Protein AF-A0A1E1W0C7-F1 (afdb_monomer_lite)

Sequence (184 aa):
RRYAQKMALQLHIDRAHLHLPPPCACQICPKRYPRMSLLKTHMLKEHGMNLITRNMLYKSLPTLSETQLKQAKIVLKSESEYPENMTYTIEEVEPPAEETVINEDDKEAVIQQILQYQSNEANKKATVEIEVEALEVEPSNMPEEIQQVLYENRVEFETAQPDAAKTKKGRVKNRKQHIKVLSQ

Organism: Pectinophora gossypiella (NCBI:txid13191)

Structure (mmCIF, N/CA/C/O backbone):
data_AF-A0A1E1W0C7-F1
#
_entry.id   AF-A0A1E1W0C7-F1
#
loop_
_atom_site.group_PDB
_atom_site.id
_atom_site.type_symbol
_atom_site.label_atom_id
_atom_site.label_alt_id
_atom_site.label_comp_id
_atom_site.label_asym_id
_atom_site.label_entity_id
_atom_site.label_seq_id
_atom_site.pdbx_PDB_ins_code
_atom_site.Cartn_x
_atom_site.Cartn_y
_atom_site.Cartn_z
_atom_site.occupancy
_atom_site.B_iso_or_equiv
_atom_site.auth_seq_id
_atom_site.auth_comp_id
_atom_site.auth_asym_id
_atom_site.auth_atom_id
_atom_site.pdbx_PDB_model_num
ATOM 1 N N . ARG A 1 1 ? 13.280 -3.187 -23.367 1.00 81.06 1 ARG A N 1
ATOM 2 C CA . ARG A 1 1 ? 13.462 -2.107 -22.357 1.00 81.06 1 ARG A CA 1
ATOM 3 C C . ARG A 1 1 ? 14.726 -2.398 -21.547 1.00 81.06 1 ARG A C 1
ATOM 5 O O . ARG A 1 1 ? 15.011 -3.569 -21.347 1.00 81.06 1 ARG A O 1
ATOM 12 N N . ARG A 1 2 ? 15.489 -1.385 -21.109 1.00 94.56 2 ARG A N 1
ATOM 13 C CA . ARG A 1 2 ? 16.665 -1.565 -20.229 1.00 94.56 2 ARG A CA 1
ATOM 14 C C . ARG A 1 2 ? 16.375 -0.939 -18.865 1.00 94.56 2 ARG A C 1
ATOM 16 O O . ARG A 1 2 ? 15.822 0.156 -18.814 1.00 94.56 2 ARG A O 1
ATOM 23 N N . TYR A 1 3 ? 16.724 -1.633 -17.786 1.00 96.56 3 TYR A N 1
ATOM 24 C CA . TYR A 1 3 ? 16.437 -1.215 -16.412 1.00 96.56 3 TYR A CA 1
ATOM 25 C C . TYR A 1 3 ? 17.736 -1.037 -15.637 1.00 96.56 3 TYR A C 1
ATOM 27 O O . TYR A 1 3 ? 18.599 -1.906 -15.675 1.00 96.56 3 TYR A O 1
ATOM 35 N N . ALA A 1 4 ? 17.857 0.075 -14.912 1.00 97.06 4 ALA A N 1
ATOM 36 C CA . ALA A 1 4 ? 19.014 0.340 -14.055 1.00 97.06 4 ALA A CA 1
ATOM 37 C C . ALA A 1 4 ? 18.940 -0.388 -12.699 1.00 97.06 4 ALA A C 1
ATOM 39 O O . ALA A 1 4 ? 19.947 -0.525 -12.016 1.00 97.06 4 ALA A O 1
ATOM 40 N N . GLN A 1 5 ? 17.747 -0.828 -12.285 1.00 96.31 5 GLN A N 1
ATOM 41 C CA . GLN A 1 5 ? 17.504 -1.443 -10.979 1.00 96.31 5 GLN A CA 1
ATOM 42 C C . GLN A 1 5 ? 16.815 -2.797 -11.141 1.00 96.31 5 GLN A C 1
ATOM 44 O O . GLN A 1 5 ? 15.846 -2.910 -11.897 1.00 96.31 5 GLN A O 1
ATOM 49 N N . LYS A 1 6 ? 17.252 -3.794 -10.360 1.00 96.25 6 LYS A N 1
ATOM 50 C CA . LYS A 1 6 ? 16.657 -5.142 -10.342 1.00 96.25 6 LYS A CA 1
ATOM 51 C C . LYS A 1 6 ? 15.159 -5.108 -10.023 1.00 96.25 6 LYS A C 1
ATOM 53 O O . LYS A 1 6 ? 14.374 -5.740 -10.716 1.00 96.25 6 LYS A O 1
ATOM 58 N N 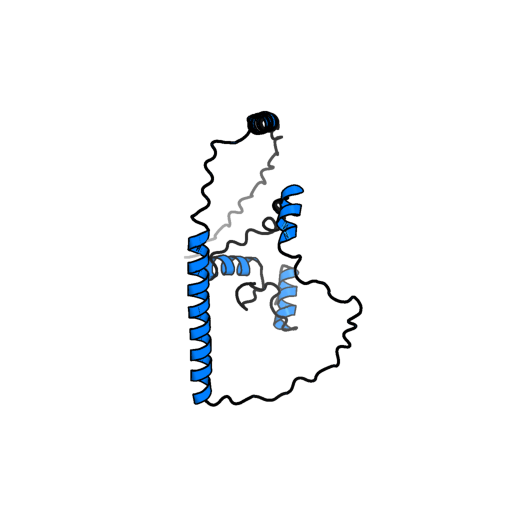. MET A 1 7 ? 14.751 -4.302 -9.039 1.00 92.19 7 MET A N 1
ATOM 59 C CA . MET A 1 7 ? 13.341 -4.179 -8.643 1.00 92.19 7 MET A CA 1
ATOM 60 C C . MET A 1 7 ? 12.455 -3.641 -9.777 1.00 92.19 7 MET A C 1
ATOM 62 O O . MET A 1 7 ? 11.323 -4.082 -9.943 1.00 92.19 7 MET A O 1
ATOM 66 N N . ALA A 1 8 ? 12.970 -2.709 -10.585 1.00 93.00 8 ALA A N 1
ATOM 67 C CA . ALA A 1 8 ? 12.227 -2.159 -11.716 1.00 93.00 8 ALA A CA 1
ATOM 68 C C . ALA A 1 8 ? 12.066 -3.180 -12.854 1.00 93.00 8 ALA A C 1
ATOM 70 O O . ALA A 1 8 ? 11.010 -3.222 -13.483 1.00 93.00 8 ALA A O 1
ATOM 71 N N . LEU A 1 9 ? 13.089 -4.012 -13.089 1.00 96.25 9 LEU A N 1
ATOM 72 C CA . LEU A 1 9 ? 13.002 -5.134 -14.025 1.00 96.25 9 LEU A CA 1
ATOM 73 C C . LEU A 1 9 ? 11.975 -6.169 -13.550 1.00 96.25 9 LEU A C 1
ATOM 75 O O . LEU A 1 9 ? 11.151 -6.608 -14.341 1.00 96.25 9 LEU A O 1
ATOM 79 N N . GLN A 1 10 ? 11.983 -6.514 -12.264 1.00 95.12 10 GLN A N 1
ATOM 80 C CA . GLN A 1 10 ? 11.066 -7.509 -11.711 1.00 95.12 10 GLN A CA 1
ATOM 81 C C . GLN A 1 10 ? 9.606 -7.052 -11.810 1.00 95.12 10 GLN A C 1
ATOM 83 O O . GLN A 1 10 ? 8.800 -7.735 -12.427 1.00 95.12 10 GLN A O 1
ATOM 88 N N . LEU A 1 11 ? 9.304 -5.818 -11.385 1.00 93.19 11 LEU A N 1
ATOM 89 C CA . LEU A 1 11 ? 7.975 -5.223 -11.575 1.00 93.19 11 LEU A CA 1
ATOM 90 C C . LEU A 1 11 ? 7.540 -5.178 -13.049 1.00 93.19 11 LEU A C 1
ATOM 92 O O . LEU A 1 11 ? 6.346 -5.225 -13.340 1.00 93.19 11 LEU A O 1
ATOM 96 N N . HIS A 1 12 ? 8.481 -5.027 -13.987 1.00 94.62 12 HIS A N 1
ATOM 97 C CA . HIS A 1 12 ? 8.161 -5.097 -15.408 1.00 94.62 12 HIS A CA 1
ATOM 98 C C . HIS A 1 12 ? 7.775 -6.507 -15.834 1.00 94.62 12 HIS A C 1
ATOM 100 O O . HIS A 1 12 ? 6.766 -6.638 -16.524 1.00 94.62 12 HIS A O 1
ATOM 106 N N . ILE A 1 13 ? 8.547 -7.518 -15.433 1.00 96.12 13 ILE A N 1
ATOM 107 C CA . ILE A 1 13 ? 8.270 -8.920 -15.755 1.00 96.12 13 ILE A CA 1
ATOM 108 C C . ILE A 1 13 ? 6.909 -9.324 -15.188 1.00 96.12 13 ILE A C 1
ATOM 110 O O . ILE A 1 13 ? 6.051 -9.786 -15.942 1.00 96.12 13 ILE A O 1
ATOM 114 N N . ASP A 1 14 ? 6.669 -9.029 -13.909 1.00 95.44 14 ASP A N 1
ATOM 115 C CA . ASP A 1 14 ? 5.423 -9.357 -13.213 1.00 95.44 14 ASP A CA 1
ATOM 116 C C . ASP A 1 14 ? 4.195 -8.796 -13.941 1.00 95.44 14 ASP A C 1
ATOM 118 O O . ASP A 1 14 ? 3.162 -9.447 -14.027 1.00 95.44 14 ASP A O 1
ATOM 122 N N . ARG A 1 15 ? 4.305 -7.596 -14.518 1.00 92.69 15 ARG A N 1
ATOM 123 C CA . ARG A 1 15 ? 3.180 -6.913 -15.176 1.00 92.69 15 ARG A CA 1
ATOM 124 C C . ARG A 1 15 ? 3.026 -7.231 -16.651 1.00 92.69 15 ARG A C 1
ATOM 126 O O . ARG A 1 15 ? 1.906 -7.331 -17.136 1.00 92.69 15 ARG A O 1
ATOM 133 N N . ALA A 1 16 ? 4.139 -7.254 -17.377 1.00 95.31 16 ALA A N 1
ATOM 134 C CA . ALA A 1 16 ? 4.132 -7.338 -18.832 1.00 95.31 16 ALA A CA 1
ATOM 135 C C . ALA A 1 16 ? 4.130 -8.779 -19.336 1.00 95.31 16 ALA A C 1
ATOM 137 O O . ALA A 1 16 ? 3.695 -9.004 -20.458 1.00 95.31 16 ALA A O 1
ATOM 138 N N . HIS A 1 17 ? 4.633 -9.719 -18.534 1.00 96.62 17 HIS A N 1
ATOM 139 C CA . HIS A 1 17 ? 4.732 -11.122 -18.921 1.00 96.62 17 HIS A CA 1
ATOM 140 C C . HIS A 1 17 ? 3.844 -12.024 -18.069 1.00 96.62 17 HIS A C 1
ATOM 142 O O . HIS A 1 17 ? 3.238 -12.938 -18.609 1.00 96.62 17 HIS A O 1
ATOM 148 N N . LEU A 1 18 ? 3.748 -11.768 -16.760 1.00 95.50 18 LEU A N 1
ATOM 149 C CA . LEU A 1 18 ? 2.979 -12.631 -15.858 1.00 95.50 18 LEU A CA 1
ATOM 150 C C . LEU A 1 18 ? 1.575 -12.095 -15.532 1.00 95.50 18 LEU A C 1
ATOM 152 O O . LEU A 1 18 ? 0.760 -12.821 -14.979 1.00 95.50 18 LEU A O 1
ATOM 156 N N . HIS A 1 19 ? 1.293 -10.829 -15.855 1.00 94.50 19 HIS A N 1
ATOM 157 C CA . HIS A 1 19 ? 0.031 -10.146 -15.548 1.00 94.50 19 HIS A CA 1
ATOM 158 C C . HIS A 1 19 ? -0.391 -10.219 -14.069 1.00 94.50 19 HIS A C 1
ATOM 160 O O . HIS A 1 19 ? -1.578 -10.174 -13.746 1.00 94.50 19 HIS A O 1
ATOM 166 N N . LEU A 1 20 ? 0.579 -10.276 -13.151 1.00 94.31 20 LEU A N 1
ATOM 167 C CA . LEU A 1 20 ? 0.295 -10.308 -11.722 1.00 94.31 20 LEU A CA 1
ATOM 168 C C . LEU A 1 20 ? -0.290 -8.971 -11.240 1.00 94.31 20 LEU A C 1
ATOM 170 O O . LEU A 1 20 ? 0.142 -7.890 -11.676 1.00 94.31 20 LEU A O 1
ATOM 174 N N . PRO A 1 21 ? -1.228 -9.019 -10.277 1.00 92.12 21 PRO A N 1
ATOM 175 C CA . PRO A 1 21 ? -1.742 -7.820 -9.649 1.00 92.12 21 PRO A CA 1
ATOM 176 C C . PRO A 1 21 ? -0.625 -7.095 -8.883 1.00 92.12 21 PRO A C 1
ATOM 178 O O . PRO A 1 21 ? 0.299 -7.722 -8.358 1.00 92.12 21 PRO A O 1
ATOM 181 N N . PRO A 1 22 ? -0.691 -5.757 -8.773 1.00 91.69 22 PRO A N 1
ATOM 182 C CA . PRO A 1 22 ? 0.327 -5.011 -8.057 1.00 91.69 22 PRO A CA 1
ATOM 183 C C . PRO A 1 22 ? 0.397 -5.424 -6.575 1.00 91.69 22 PRO A C 1
ATOM 185 O O . PRO A 1 22 ? -0.649 -5.617 -5.947 1.00 91.69 22 PRO A O 1
ATOM 188 N N . PRO A 1 23 ? 1.607 -5.497 -5.991 1.00 89.38 23 PRO A N 1
ATOM 189 C CA . PRO A 1 23 ? 1.811 -6.062 -4.656 1.00 89.38 23 PRO A CA 1
ATOM 190 C C . PRO A 1 23 ? 1.216 -5.206 -3.531 1.00 89.38 23 PRO A C 1
ATOM 192 O O . PRO A 1 23 ? 1.006 -5.688 -2.425 1.00 89.38 23 PRO A O 1
ATOM 195 N N . CYS A 1 24 ? 0.969 -3.919 -3.776 1.00 91.94 24 CYS A N 1
ATOM 196 C CA . CYS A 1 24 ? 0.535 -2.980 -2.751 1.00 91.94 24 CYS A CA 1
ATOM 197 C C . CYS A 1 24 ? -0.973 -2.732 -2.853 1.00 91.94 24 CYS A C 1
ATOM 199 O O . CYS A 1 24 ? -1.394 -1.949 -3.702 1.00 91.94 24 CYS A O 1
ATOM 201 N N . ALA A 1 25 ? -1.785 -3.350 -2.000 1.00 93.88 25 ALA A N 1
ATOM 202 C CA . ALA A 1 25 ? -3.226 -3.094 -1.954 1.00 93.88 25 ALA A CA 1
ATOM 203 C C . ALA A 1 25 ? -3.583 -1.988 -0.948 1.00 93.88 25 ALA A C 1
ATOM 205 O O . ALA A 1 25 ? -2.929 -1.846 0.088 1.00 93.88 25 ALA A O 1
ATOM 206 N N . CYS A 1 26 ? -4.614 -1.204 -1.261 1.00 94.25 26 CYS A N 1
ATOM 207 C CA . CYS A 1 26 ? -5.325 -0.408 -0.269 1.00 94.25 26 CYS A CA 1
ATOM 208 C C . CYS A 1 26 ? -6.227 -1.321 0.581 1.00 94.25 26 CYS A C 1
ATOM 210 O O . CYS A 1 26 ? -6.765 -2.297 0.070 1.00 94.25 26 CYS A O 1
ATOM 212 N N . GLN A 1 27 ? -6.366 -1.018 1.875 1.00 90.94 27 GLN A N 1
ATOM 213 C CA . GLN A 1 27 ? -7.250 -1.760 2.787 1.00 90.94 27 GLN A CA 1
ATOM 214 C C . GLN A 1 27 ? -8.682 -1.208 2.814 1.00 90.94 27 GLN A C 1
ATOM 216 O O . GLN A 1 27 ? -9.597 -1.925 3.189 1.00 90.94 27 GLN A O 1
ATOM 221 N N . ILE A 1 28 ? -8.879 0.053 2.416 1.00 94.19 28 ILE A N 1
ATOM 222 C CA . ILE A 1 28 ? -10.192 0.715 2.424 1.00 94.19 28 ILE A CA 1
ATOM 223 C C . ILE A 1 28 ? -10.900 0.582 1.071 1.00 94.19 28 ILE A C 1
ATOM 225 O O . ILE A 1 28 ? -12.122 0.530 1.010 1.00 94.19 28 ILE A O 1
ATOM 229 N N . CYS A 1 29 ? -10.154 0.534 -0.034 1.00 96.56 29 CYS A N 1
ATOM 230 C CA . CYS A 1 29 ? -10.719 0.434 -1.376 1.00 96.56 29 CYS A CA 1
ATOM 231 C C . CYS A 1 29 ? -9.990 -0.634 -2.209 1.00 96.56 29 CYS A C 1
ATOM 233 O O . CYS A 1 29 ? -8.840 -0.965 -1.920 1.00 96.56 29 CYS A O 1
ATOM 235 N N . PRO A 1 30 ? -10.598 -1.147 -3.293 1.00 95.44 30 PRO A N 1
ATOM 236 C CA . PRO A 1 30 ? -10.021 -2.242 -4.080 1.00 95.44 30 PRO A CA 1
ATOM 237 C C . PRO A 1 30 ? -8.816 -1.829 -4.954 1.00 95.44 30 PRO A C 1
ATOM 239 O O . PRO A 1 30 ? -8.317 -2.628 -5.750 1.00 95.44 30 PRO A O 1
ATOM 242 N N . LYS A 1 31 ? -8.317 -0.587 -4.841 1.00 96.38 31 LYS A N 1
ATOM 243 C CA . LYS A 1 31 ? -7.206 -0.076 -5.661 1.00 96.38 31 LYS A CA 1
ATOM 244 C C . LYS A 1 31 ? -5.867 -0.716 -5.252 1.00 96.38 31 LYS A C 1
ATOM 246 O O . LYS A 1 31 ? -5.522 -0.806 -4.072 1.00 96.38 31 LYS A O 1
ATOM 251 N N . ARG A 1 32 ? -5.062 -1.104 -6.252 1.00 95.25 32 ARG A N 1
ATOM 252 C CA . ARG A 1 32 ? -3.720 -1.699 -6.081 1.00 95.25 32 ARG A CA 1
ATOM 253 C C . ARG A 1 32 ? -2.639 -0.892 -6.802 1.00 95.25 32 ARG A C 1
ATOM 255 O O . ARG A 1 32 ? -2.851 -0.356 -7.887 1.00 95.25 32 ARG A O 1
ATOM 262 N N . TYR A 1 33 ? -1.444 -0.845 -6.220 1.00 94.19 33 TYR A N 1
ATOM 263 C CA . TYR A 1 33 ? -0.330 0.002 -6.647 1.00 94.19 33 TYR A CA 1
ATOM 264 C C . TYR A 1 33 ? 0.978 -0.796 -6.805 1.00 94.19 33 TYR A C 1
ATOM 266 O O . TYR A 1 33 ? 1.235 -1.730 -6.051 1.00 94.19 33 TYR A O 1
ATOM 274 N N . PRO A 1 34 ? 1.856 -0.442 -7.768 1.00 91.19 34 PRO A N 1
ATOM 275 C CA . PRO A 1 34 ? 3.162 -1.102 -7.925 1.00 91.19 34 PRO A CA 1
ATOM 276 C C . PRO A 1 34 ? 4.161 -0.768 -6.825 1.00 91.19 34 PRO A C 1
ATOM 278 O O . PRO A 1 34 ? 5.164 -1.455 -6.667 1.00 91.19 34 PRO A O 1
ATOM 281 N N . ARG A 1 35 ? 3.976 0.387 -6.183 1.00 90.50 35 ARG A N 1
ATOM 282 C CA . ARG A 1 35 ? 4.956 0.990 -5.287 1.00 90.50 35 ARG A CA 1
ATOM 283 C C . ARG A 1 35 ? 4.252 1.535 -4.057 1.00 90.50 35 ARG A C 1
ATOM 285 O O . ARG A 1 35 ? 3.219 2.192 -4.173 1.00 90.50 35 ARG A O 1
ATOM 292 N N . MET A 1 36 ? 4.898 1.363 -2.907 1.00 90.19 36 MET A N 1
ATOM 293 C CA . MET A 1 36 ? 4.464 1.915 -1.621 1.00 90.19 36 MET A CA 1
ATOM 294 C C . MET A 1 36 ? 4.314 3.438 -1.638 1.00 90.19 36 MET A C 1
ATOM 296 O O . MET A 1 36 ? 3.399 3.967 -1.020 1.00 90.19 36 MET A O 1
ATOM 300 N N . SER A 1 37 ? 5.169 4.159 -2.370 1.00 91.81 37 SER A N 1
ATOM 301 C CA . SER A 1 37 ? 5.070 5.621 -2.473 1.00 91.81 37 SER A CA 1
ATOM 302 C C . SER A 1 37 ? 3.740 6.074 -3.077 1.00 91.81 37 SER A C 1
ATOM 304 O O . SER A 1 37 ? 3.164 7.051 -2.610 1.00 91.81 37 SER A O 1
ATOM 306 N N . LEU A 1 38 ? 3.230 5.337 -4.068 1.00 93.69 38 LEU A N 1
ATOM 307 C CA . LEU A 1 38 ? 1.944 5.628 -4.698 1.00 93.69 38 LEU A CA 1
ATOM 308 C C . LEU A 1 38 ? 0.779 5.285 -3.768 1.00 93.69 38 LEU A C 1
ATOM 310 O O . LEU A 1 38 ? -0.145 6.084 -3.635 1.00 93.69 38 LEU A O 1
ATOM 314 N N . LEU A 1 39 ? 0.860 4.148 -3.068 1.00 94.19 39 LEU A N 1
ATOM 315 C CA . LEU A 1 39 ? -0.118 3.782 -2.042 1.00 94.19 39 LEU A CA 1
ATOM 316 C C . LEU A 1 39 ? -0.191 4.849 -0.937 1.00 94.19 39 LEU A C 1
ATOM 318 O O . LEU A 1 39 ? -1.279 5.236 -0.527 1.00 94.19 39 LEU A O 1
ATOM 322 N N . LYS A 1 40 ? 0.953 5.386 -0.498 1.00 93.19 40 LYS A N 1
ATOM 323 C CA . LYS A 1 40 ? 1.014 6.452 0.510 1.00 93.19 40 LYS A CA 1
ATOM 324 C C . LYS A 1 40 ? 0.324 7.731 0.046 1.00 93.19 40 LYS A C 1
ATOM 326 O O . LYS A 1 40 ? -0.463 8.303 0.793 1.00 93.19 40 LYS A O 1
ATOM 331 N N . THR A 1 41 ? 0.596 8.171 -1.182 1.00 94.81 41 THR A N 1
ATOM 332 C CA . THR A 1 41 ? -0.093 9.342 -1.744 1.00 94.81 41 THR A CA 1
ATOM 333 C C . THR A 1 41 ? -1.586 9.100 -1.921 1.00 94.81 41 THR A C 1
ATOM 335 O O . THR A 1 41 ? -2.373 10.019 -1.737 1.00 94.81 41 THR A O 1
ATOM 338 N N . HIS A 1 42 ? -1.973 7.868 -2.252 1.00 95.75 42 HIS A N 1
ATOM 339 C CA . HIS A 1 42 ? -3.366 7.473 -2.375 1.00 95.75 42 HIS A CA 1
ATOM 340 C C . HIS A 1 42 ? -4.086 7.512 -1.021 1.00 95.75 42 HIS A C 1
ATOM 342 O O . HIS A 1 42 ? -5.127 8.154 -0.934 1.00 95.75 42 HIS A O 1
ATOM 348 N N . MET A 1 43 ? -3.511 6.918 0.032 1.00 94.25 43 MET A N 1
ATOM 349 C CA . MET A 1 43 ? -4.097 6.961 1.379 1.00 94.25 43 MET A CA 1
ATOM 350 C C . MET A 1 43 ? -4.294 8.393 1.864 1.00 94.25 43 MET A C 1
ATOM 352 O O . MET A 1 43 ? -5.339 8.711 2.419 1.00 94.25 43 MET A O 1
ATOM 356 N N . LEU A 1 44 ? -3.313 9.263 1.614 1.00 93.50 44 LEU A N 1
ATOM 357 C CA . LEU A 1 44 ? -3.382 10.648 2.059 1.00 93.50 44 LEU A CA 1
ATOM 358 C C . LEU A 1 44 ? -4.474 11.437 1.328 1.00 93.50 44 LEU A C 1
ATOM 360 O O . LEU A 1 44 ? -5.143 12.252 1.948 1.00 93.50 44 LEU A O 1
ATOM 364 N N . LYS A 1 45 ? -4.646 11.213 0.021 1.00 96.25 45 LYS A N 1
ATOM 365 C CA . LYS A 1 45 ? -5.602 11.971 -0.798 1.00 96.25 45 LYS A CA 1
ATOM 366 C C . LYS A 1 45 ? -7.032 11.454 -0.697 1.00 96.25 45 LYS A C 1
ATOM 368 O O . LYS A 1 45 ? -7.947 12.253 -0.588 1.00 96.25 45 LYS A O 1
ATOM 373 N N . GLU A 1 46 ? -7.214 10.140 -0.764 1.00 96.62 46 GLU A N 1
ATOM 374 C CA . GLU A 1 46 ? -8.548 9.532 -0.864 1.00 96.62 46 GLU A CA 1
ATOM 375 C C . GLU A 1 46 ? -9.114 9.154 0.507 1.00 96.62 46 GLU A C 1
ATOM 377 O O . GLU A 1 46 ? -10.325 9.081 0.666 1.00 96.62 46 GLU A O 1
ATOM 382 N N . HIS A 1 47 ? -8.252 8.909 1.498 1.00 94.50 47 HIS A N 1
ATOM 383 C CA . HIS A 1 47 ? -8.673 8.494 2.840 1.00 94.50 47 HIS A CA 1
ATOM 384 C C . HIS A 1 47 ? -8.192 9.444 3.942 1.00 94.50 47 HIS A C 1
ATOM 386 O O . HIS A 1 47 ? -8.450 9.191 5.112 1.00 94.50 47 HIS A O 1
ATOM 392 N N . GLY A 1 48 ? -7.448 10.505 3.607 1.00 92.56 48 GLY A N 1
ATOM 393 C CA . GLY A 1 48 ? -6.896 11.437 4.597 1.00 92.56 48 GLY A CA 1
ATOM 394 C C . GLY A 1 48 ? -5.839 10.829 5.530 1.00 92.56 48 GLY A C 1
ATOM 395 O O . GLY A 1 48 ? -5.397 11.487 6.467 1.00 92.56 48 GLY A O 1
ATOM 396 N N . MET A 1 49 ? -5.397 9.589 5.292 1.00 86.62 49 MET A N 1
ATOM 397 C CA . MET A 1 49 ? -4.485 8.876 6.187 1.00 86.62 49 MET A CA 1
ATOM 398 C C . MET A 1 49 ? -3.036 8.975 5.713 1.00 86.62 49 MET A C 1
ATOM 400 O O . MET A 1 49 ? -2.688 8.601 4.589 1.00 86.62 49 MET A O 1
ATOM 404 N N . ASN A 1 50 ? -2.137 9.413 6.593 1.00 84.50 50 ASN A N 1
ATOM 405 C CA . ASN A 1 50 ? -0.710 9.419 6.296 1.00 84.50 50 ASN A CA 1
ATOM 406 C C . ASN A 1 50 ? -0.072 8.078 6.684 1.00 84.50 50 ASN A C 1
ATOM 408 O O . ASN A 1 50 ? 0.188 7.820 7.857 1.00 84.50 50 ASN A O 1
ATOM 412 N N . LEU A 1 51 ? 0.246 7.236 5.694 1.00 75.06 51 LEU A N 1
ATOM 413 C CA . LEU A 1 51 ? 1.068 6.041 5.915 1.00 75.06 51 LEU A CA 1
ATOM 414 C C . LEU A 1 51 ? 2.517 6.453 6.232 1.00 75.06 51 LEU A C 1
ATOM 416 O O . LEU A 1 51 ? 3.391 6.500 5.356 1.00 75.06 51 LEU A O 1
ATOM 420 N N . ILE A 1 52 ? 2.803 6.788 7.487 1.00 72.56 52 ILE A N 1
ATOM 421 C CA . ILE A 1 52 ? 4.175 6.943 7.976 1.00 72.56 52 ILE A CA 1
ATOM 422 C C . ILE A 1 52 ? 4.707 5.532 8.250 1.00 72.56 52 ILE A C 1
ATOM 424 O O . ILE A 1 52 ? 4.274 4.822 9.149 1.00 72.56 52 ILE A O 1
ATOM 428 N N . THR A 1 53 ? 5.605 5.099 7.372 1.00 65.31 53 THR A N 1
ATOM 429 C CA . THR A 1 53 ? 6.152 3.745 7.258 1.00 65.31 53 THR A CA 1
ATOM 430 C C . THR A 1 53 ? 6.584 3.112 8.586 1.00 65.31 53 THR A C 1
ATOM 432 O O . THR A 1 53 ? 7.277 3.744 9.380 1.00 65.31 53 THR A O 1
ATOM 435 N N . ARG A 1 54 ? 6.261 1.817 8.731 1.00 51.28 54 ARG A N 1
ATOM 436 C CA . ARG A 1 54 ? 6.867 0.769 9.589 1.00 51.28 54 ARG A CA 1
ATOM 437 C C . ARG A 1 54 ? 6.961 0.965 11.104 1.00 51.28 54 ARG A C 1
ATOM 439 O O . ARG A 1 54 ? 7.239 -0.010 11.784 1.00 51.28 54 ARG A O 1
ATOM 446 N N . ASN A 1 55 ? 6.646 2.138 11.634 1.00 51.16 55 ASN A N 1
ATOM 447 C CA . ASN A 1 55 ? 6.690 2.394 13.074 1.00 51.16 55 ASN A CA 1
ATOM 448 C C . ASN A 1 55 ? 5.313 2.615 13.715 1.00 51.16 55 ASN A C 1
ATOM 450 O O . ASN A 1 55 ? 5.240 2.705 14.930 1.00 51.16 55 ASN A O 1
ATOM 454 N N . MET A 1 56 ? 4.230 2.650 12.933 1.00 53.41 56 MET A N 1
ATOM 455 C CA . MET A 1 56 ? 2.867 2.770 13.472 1.00 53.41 56 MET A CA 1
ATOM 456 C C . MET A 1 56 ? 2.222 1.421 13.843 1.00 53.41 56 MET A C 1
ATOM 458 O O . MET A 1 56 ? 1.122 1.422 14.369 1.00 53.41 56 MET A O 1
ATOM 462 N N . LEU A 1 57 ? 2.887 0.279 13.596 1.00 51.78 57 LEU A N 1
ATOM 463 C CA . LEU A 1 57 ? 2.420 -1.036 14.077 1.00 51.78 57 LEU A CA 1
ATOM 464 C C . LEU A 1 57 ? 3.195 -1.576 15.293 1.00 51.78 57 LEU A C 1
ATOM 466 O O . LEU A 1 57 ? 2.703 -2.481 15.950 1.00 51.78 57 LEU A O 1
ATOM 470 N N . TYR A 1 58 ? 4.385 -1.043 15.606 1.00 49.12 58 TYR A N 1
ATOM 471 C CA . TYR A 1 58 ? 5.255 -1.604 16.658 1.00 49.12 58 TYR A CA 1
ATOM 472 C C . TYR A 1 58 ? 5.856 -0.578 17.625 1.00 49.12 58 TYR A C 1
ATOM 474 O O . TYR A 1 58 ? 6.645 -0.954 18.488 1.00 49.12 58 TYR A O 1
ATOM 482 N N . LYS A 1 59 ? 5.505 0.710 17.540 1.00 54.50 59 LYS A N 1
ATOM 483 C CA . LYS A 1 59 ? 5.842 1.650 18.619 1.00 54.50 59 LYS A CA 1
ATOM 484 C C . LYS A 1 59 ? 4.795 1.510 19.714 1.00 54.50 59 LYS A C 1
ATOM 486 O O . LYS A 1 59 ? 3.861 2.295 19.766 1.00 54.50 59 LYS A O 1
ATOM 491 N N . SER A 1 60 ? 4.962 0.428 20.477 1.00 52.84 60 SER A N 1
ATOM 492 C CA . SER A 1 60 ? 4.152 -0.022 21.609 1.00 52.84 60 SER A CA 1
ATOM 493 C C . SER A 1 60 ? 2.652 -0.066 21.312 1.00 52.84 60 SER A C 1
ATOM 495 O O . SER A 1 60 ? 1.968 0.951 21.405 1.00 52.84 60 SER A O 1
ATOM 497 N N . LEU A 1 61 ? 2.108 -1.273 21.078 1.00 58.00 61 LEU A N 1
ATOM 498 C CA . LEU A 1 61 ? 0.755 -1.519 21.588 1.00 58.00 61 LEU A CA 1
ATOM 499 C C . LEU A 1 61 ? 0.742 -0.988 23.029 1.00 58.00 61 LEU A C 1
ATOM 501 O O . LEU A 1 61 ? 1.725 -1.251 23.732 1.00 58.00 61 LEU A O 1
ATOM 505 N N . PRO A 1 62 ? -0.288 -0.243 23.466 1.00 64.31 62 PRO A N 1
ATOM 506 C CA . PRO A 1 62 ? -0.423 0.091 24.872 1.00 64.31 62 PRO A CA 1
ATOM 507 C C . PRO A 1 62 ? -0.291 -1.220 25.639 1.00 64.31 62 PRO A C 1
ATOM 509 O O . PRO A 1 62 ? -1.130 -2.113 25.497 1.00 64.31 62 PRO A O 1
ATOM 512 N N . THR A 1 63 ? 0.815 -1.400 26.358 1.00 69.44 63 THR A N 1
ATOM 513 C CA . THR A 1 63 ? 0.955 -2.529 27.263 1.00 69.44 63 THR A CA 1
ATOM 514 C C . THR A 1 63 ? 0.020 -2.195 28.402 1.00 69.44 63 THR A C 1
ATOM 516 O O . THR A 1 63 ? 0.397 -1.490 29.335 1.00 69.44 63 THR A O 1
ATOM 519 N N . LEU A 1 64 ? -1.240 -2.596 28.244 1.00 74.94 64 LEU A N 1
ATOM 520 C CA . LEU A 1 64 ? -2.215 -2.558 29.313 1.00 74.94 64 LEU A CA 1
ATOM 521 C C . LEU A 1 64 ? -1.574 -3.246 30.517 1.00 74.94 64 LEU A C 1
ATOM 523 O O . LEU A 1 64 ? -0.948 -4.304 30.370 1.00 74.94 64 LEU A O 1
ATOM 527 N N . SER A 1 65 ? -1.693 -2.632 31.691 1.00 83.00 65 SER A N 1
ATOM 528 C CA . SER A 1 65 ? -1.245 -3.274 32.922 1.00 83.00 65 SER A CA 1
ATOM 529 C C . SER A 1 65 ? -1.931 -4.635 33.060 1.00 83.00 65 SER A C 1
ATOM 531 O O . SER A 1 65 ? -3.014 -4.872 32.515 1.00 83.00 65 SER A O 1
ATOM 533 N N . GLU A 1 66 ? -1.336 -5.550 33.819 1.00 83.75 66 GLU A N 1
ATOM 534 C CA . GLU A 1 66 ? -1.925 -6.879 34.010 1.00 83.75 66 GLU A CA 1
ATOM 535 C C . GLU A 1 66 ? -3.366 -6.803 34.560 1.00 83.75 66 GLU A C 1
ATOM 537 O O . GLU A 1 66 ? -4.212 -7.644 34.253 1.00 83.75 66 GLU A O 1
ATOM 542 N N . THR A 1 67 ? -3.676 -5.746 35.314 1.00 80.94 67 THR A N 1
ATOM 543 C CA . THR A 1 67 ? -5.020 -5.435 35.812 1.00 80.94 67 THR A CA 1
ATOM 544 C C . THR A 1 67 ? -5.976 -4.996 34.702 1.00 80.94 67 THR A C 1
ATOM 546 O O . THR A 1 67 ? -7.085 -5.522 34.625 1.00 80.94 67 THR A O 1
ATOM 549 N N . GLN A 1 68 ? -5.543 -4.123 33.790 1.00 80.88 68 GLN A N 1
ATOM 550 C CA . GLN A 1 68 ? -6.330 -3.706 32.626 1.00 80.88 68 GLN A CA 1
ATOM 551 C C . GLN A 1 68 ? -6.555 -4.860 31.641 1.00 80.88 68 GLN A C 1
ATOM 553 O O . GLN A 1 68 ? -7.634 -4.970 31.068 1.00 80.88 68 GLN A O 1
ATOM 558 N N . LEU A 1 69 ? -5.588 -5.772 31.487 1.00 78.94 69 LEU A N 1
ATOM 559 C CA . LEU A 1 69 ? -5.768 -7.001 30.706 1.00 78.94 69 LEU A CA 1
ATOM 560 C C . LEU A 1 69 ? -6.797 -7.935 31.347 1.00 78.94 69 LEU A C 1
ATOM 562 O O . LEU A 1 69 ? -7.636 -8.485 30.639 1.00 78.94 69 LEU A O 1
ATOM 566 N N . LYS A 1 70 ? -6.770 -8.105 32.675 1.00 76.6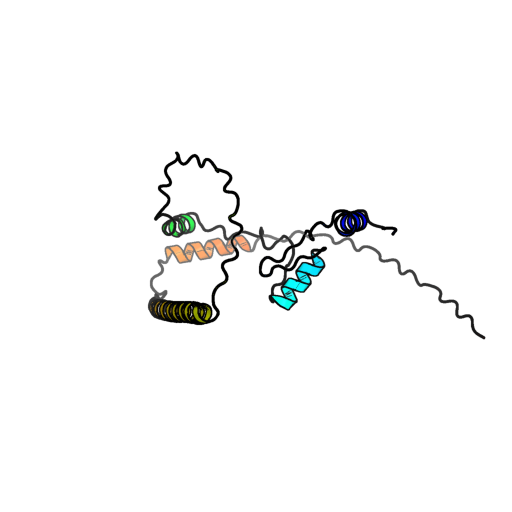9 70 LYS A N 1
ATOM 567 C CA . LYS A 1 70 ? -7.768 -8.911 33.401 1.00 76.69 70 LYS A CA 1
ATOM 568 C C . LYS A 1 70 ? -9.170 -8.309 33.299 1.00 76.69 70 LYS A C 1
ATOM 570 O O . LYS A 1 70 ? -10.120 -9.069 33.153 1.00 76.69 70 LYS A O 1
ATOM 575 N N . GLN A 1 71 ? -9.287 -6.981 33.307 1.00 76.19 71 GLN A N 1
ATOM 576 C CA . GLN A 1 71 ? -10.554 -6.268 33.113 1.00 76.19 71 GLN A CA 1
ATOM 577 C C . GLN A 1 71 ? -11.047 -6.345 31.658 1.00 76.19 71 GLN A C 1
ATOM 579 O O . GLN A 1 71 ? -12.207 -6.663 31.418 1.00 76.19 71 GLN A O 1
ATOM 584 N N . ALA A 1 72 ? -10.165 -6.153 30.673 1.00 69.25 72 ALA A N 1
ATOM 585 C CA . ALA A 1 72 ? -10.503 -6.262 29.251 1.00 69.25 72 ALA A CA 1
ATOM 586 C C . ALA A 1 72 ? -10.831 -7.705 28.819 1.00 69.25 72 ALA A C 1
ATOM 588 O O . ALA A 1 72 ? -11.584 -7.923 27.872 1.00 69.25 72 ALA A O 1
ATOM 589 N N . LYS A 1 73 ? -10.325 -8.711 29.547 1.00 59.66 73 LYS A N 1
ATOM 590 C CA . LYS A 1 73 ? -10.634 -10.135 29.336 1.00 59.66 73 LYS A CA 1
ATOM 591 C C . LYS A 1 73 ? -12.096 -10.499 29.645 1.00 59.66 73 LYS A C 1
ATOM 593 O O . LYS A 1 73 ? -12.491 -11.637 29.404 1.00 59.66 73 LYS A O 1
ATOM 598 N N . ILE A 1 74 ? -12.899 -9.564 30.157 1.00 58.84 74 ILE A N 1
ATOM 599 C CA . ILE A 1 74 ? -14.276 -9.827 30.598 1.00 58.84 74 ILE A CA 1
ATOM 600 C C . ILE A 1 74 ? -15.299 -9.746 29.444 1.00 58.84 74 ILE A C 1
ATOM 602 O O . ILE A 1 74 ? -16.378 -10.307 29.576 1.00 58.84 74 ILE A O 1
ATOM 606 N N . VAL A 1 75 ? -14.969 -9.179 28.274 1.00 57.19 75 VAL A N 1
ATOM 607 C CA . VAL A 1 75 ? -15.976 -8.950 27.203 1.00 57.19 75 VAL A CA 1
ATOM 608 C C . VAL A 1 75 ? -15.959 -9.986 26.062 1.00 57.19 75 VAL A C 1
ATOM 610 O O . VAL A 1 75 ? -16.859 -10.004 25.236 1.00 57.19 75 VAL A O 1
ATOM 613 N N . LEU A 1 76 ? -15.004 -10.921 26.022 1.00 51.34 76 LEU A N 1
ATOM 614 C CA . LEU A 1 76 ? -14.946 -11.959 24.967 1.00 51.34 76 LEU A CA 1
ATOM 615 C C . LEU A 1 76 ? -15.209 -13.380 25.482 1.00 51.34 76 LEU A C 1
ATOM 617 O O . LEU A 1 76 ? -14.811 -14.353 24.850 1.00 51.34 76 LEU A O 1
ATOM 621 N N . LYS A 1 77 ? -15.839 -13.515 26.655 1.00 56.31 77 LYS A N 1
ATOM 622 C CA . LYS A 1 77 ? -16.070 -14.814 27.307 1.00 56.31 77 LYS A CA 1
ATOM 623 C C . LYS A 1 77 ? -17.531 -15.262 27.333 1.00 56.31 77 LYS A C 1
ATOM 625 O O . LYS A 1 77 ? -17.897 -16.088 28.162 1.00 56.31 77 LYS A O 1
ATOM 630 N N . SER A 1 78 ? -18.342 -14.763 26.410 1.00 57.78 78 SER A N 1
ATOM 631 C CA . SER A 1 78 ? -19.579 -15.425 26.003 1.00 57.78 78 SER A CA 1
ATOM 632 C C . SER A 1 78 ? -19.372 -1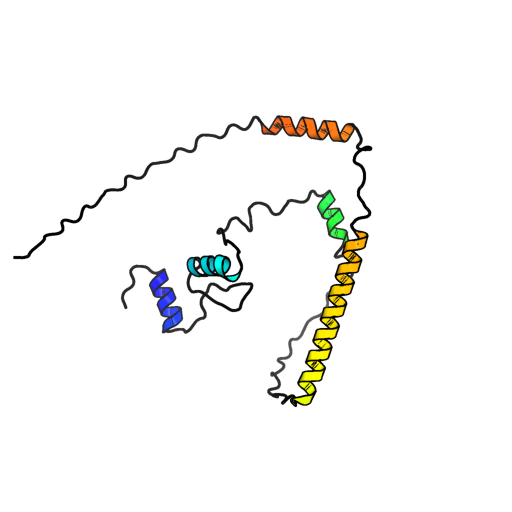5.938 24.578 1.00 57.78 78 SER A C 1
ATOM 634 O O . SER A 1 78 ? -19.197 -15.128 23.679 1.00 57.78 78 SER A O 1
ATOM 636 N N . GLU A 1 79 ? -19.366 -17.264 24.412 1.00 57.38 79 GLU A N 1
ATOM 637 C CA . GLU A 1 79 ? -19.289 -18.017 23.141 1.00 57.38 79 GLU A CA 1
ATOM 638 C C . GLU A 1 79 ? -17.894 -18.327 22.571 1.00 57.38 79 GLU A C 1
ATOM 640 O O . GLU A 1 79 ? -17.523 -17.930 21.469 1.00 57.38 79 GLU A O 1
ATOM 645 N N . SER A 1 80 ? -17.140 -19.181 23.267 1.00 50.75 80 SER A N 1
ATOM 646 C CA . SER A 1 80 ? -16.253 -20.118 22.563 1.00 50.75 80 SER A CA 1
ATOM 647 C C . SER A 1 80 ? -16.140 -21.469 23.274 1.00 50.75 80 SER A C 1
ATOM 649 O O . SER A 1 80 ? -15.053 -22.010 23.454 1.00 50.75 80 SER A O 1
ATOM 651 N N . GLU A 1 81 ? -17.281 -22.064 23.627 1.00 55.31 81 GLU A N 1
ATOM 652 C CA . GLU A 1 81 ? -17.389 -23.528 23.612 1.00 55.31 81 GLU A CA 1
ATOM 653 C C . GLU A 1 81 ? -17.491 -23.962 22.144 1.00 55.31 81 GLU A C 1
ATOM 655 O O . GLU A 1 81 ? -18.565 -24.254 21.630 1.00 55.31 81 GLU A O 1
ATOM 660 N N . TYR A 1 82 ? -16.363 -23.935 21.433 1.00 61.97 82 TYR A N 1
ATOM 661 C CA . TYR A 1 82 ? -16.264 -24.650 20.166 1.00 61.97 82 TYR A CA 1
ATOM 662 C C . TYR A 1 82 ? -15.792 -26.068 20.491 1.00 61.97 82 TYR A C 1
ATOM 664 O O . TYR A 1 82 ? -14.692 -26.222 21.026 1.00 61.97 82 TYR A O 1
ATOM 672 N N . PRO A 1 83 ? -16.602 -27.105 20.225 1.00 55.19 83 PRO A N 1
ATOM 673 C CA . PRO A 1 83 ? -16.200 -28.479 20.478 1.00 55.19 83 PRO A CA 1
ATOM 674 C C . PRO A 1 83 ? -14.965 -28.819 19.635 1.00 55.19 83 PRO A C 1
ATOM 676 O O . PRO A 1 83 ? -14.964 -28.643 18.417 1.00 55.19 83 PRO A O 1
ATOM 679 N N . GLU A 1 84 ? -13.922 -29.342 20.283 1.00 60.72 84 GLU A N 1
ATOM 680 C CA . GLU A 1 84 ? -12.596 -29.644 19.709 1.00 60.72 84 GLU A CA 1
ATOM 681 C C . GLU A 1 84 ? -12.584 -30.750 18.627 1.00 60.72 84 GLU A C 1
ATOM 683 O O . GLU A 1 84 ? -11.525 -31.233 18.245 1.00 60.72 84 GLU A O 1
ATOM 688 N N . ASN A 1 85 ? -13.738 -31.149 18.088 1.00 57.78 85 ASN A N 1
ATOM 689 C CA . ASN A 1 85 ? -13.868 -32.275 17.158 1.00 57.78 85 ASN A CA 1
ATOM 690 C C . ASN A 1 85 ? -14.592 -31.942 15.845 1.00 57.78 85 ASN A C 1
ATOM 692 O O . ASN A 1 85 ? -15.116 -32.835 15.179 1.00 57.78 85 ASN A O 1
ATOM 696 N N . MET A 1 86 ? -14.603 -30.677 15.423 1.00 52.47 86 MET A N 1
ATOM 697 C CA . MET A 1 86 ? -15.145 -30.312 14.112 1.00 52.47 86 MET A CA 1
ATOM 698 C C . MET A 1 86 ? -14.076 -30.483 13.023 1.00 52.47 86 MET A C 1
ATOM 700 O O . MET A 1 86 ? -13.427 -29.534 12.586 1.00 52.47 86 MET A O 1
ATOM 704 N N . THR A 1 87 ? -13.863 -31.732 12.603 1.00 56.31 87 THR A N 1
ATOM 705 C CA . THR A 1 87 ? -13.133 -32.034 11.366 1.00 56.31 87 THR A CA 1
ATOM 706 C C . THR A 1 87 ? -14.017 -31.633 10.189 1.00 56.31 87 THR A C 1
ATOM 708 O O . THR A 1 87 ? -14.920 -32.356 9.785 1.00 56.31 87 THR A O 1
ATOM 711 N N . TYR A 1 88 ? -13.795 -30.432 9.661 1.00 52.75 88 TYR A N 1
ATOM 712 C CA . TYR A 1 88 ? -14.437 -30.003 8.425 1.00 52.75 88 TYR A CA 1
ATOM 713 C C . TYR A 1 88 ? -13.796 -30.750 7.254 1.00 52.75 88 TYR A C 1
ATOM 715 O O . TYR A 1 88 ? -12.723 -30.382 6.773 1.00 52.75 88 TYR A O 1
ATOM 723 N N . THR A 1 89 ? -14.453 -31.810 6.790 1.00 58.12 89 THR A N 1
ATOM 724 C CA . THR A 1 89 ? -14.279 -32.287 5.419 1.00 58.12 89 THR A CA 1
ATOM 725 C C . THR A 1 89 ? -14.850 -31.217 4.500 1.00 58.12 89 THR A C 1
ATOM 727 O O . THR A 1 89 ? -16.062 -31.042 4.404 1.00 58.12 89 THR A O 1
ATOM 730 N N . ILE A 1 90 ? -13.960 -30.445 3.882 1.00 62.41 90 ILE A N 1
ATOM 731 C CA . ILE A 1 90 ? -14.315 -29.520 2.810 1.00 62.41 90 ILE A CA 1
ATOM 732 C C . ILE A 1 90 ? -14.624 -30.399 1.599 1.00 62.41 90 ILE A C 1
ATOM 734 O O . ILE A 1 90 ? -13.717 -30.808 0.878 1.00 62.41 90 ILE A O 1
ATOM 738 N N . GLU A 1 91 ? -15.892 -30.762 1.429 1.00 67.19 91 GLU A N 1
ATOM 739 C CA . GLU A 1 91 ? -16.371 -31.264 0.146 1.00 67.19 91 GLU A CA 1
ATOM 740 C C . GLU A 1 91 ? -16.286 -30.106 -0.855 1.00 67.19 91 GLU A C 1
ATOM 742 O O . GLU A 1 91 ? -16.745 -28.994 -0.577 1.00 67.19 91 GLU A O 1
ATOM 747 N N . GLU A 1 92 ? -15.624 -30.343 -1.988 1.00 65.81 92 GLU A N 1
ATOM 748 C CA . GLU A 1 92 ? -15.583 -29.413 -3.115 1.00 65.81 92 GLU A CA 1
ATOM 749 C C . GLU A 1 92 ? -17.012 -29.193 -3.620 1.00 65.81 92 GLU A C 1
ATOM 751 O O . GLU A 1 92 ? -17.543 -29.965 -4.414 1.00 65.81 92 GLU A O 1
ATOM 756 N N . VAL A 1 93 ? -17.655 -28.133 -3.131 1.00 64.44 93 VAL A N 1
ATOM 757 C CA . VAL A 1 93 ? -18.909 -27.644 -3.693 1.00 64.44 93 VAL A CA 1
ATOM 758 C C . VAL A 1 93 ? -18.554 -26.864 -4.952 1.00 64.44 93 VAL A C 1
ATOM 760 O O . VAL A 1 93 ? -18.051 -25.739 -4.883 1.00 64.44 93 VAL A O 1
ATOM 763 N N . GLU A 1 94 ? -18.788 -27.486 -6.106 1.00 68.62 94 GLU A N 1
ATOM 764 C CA . GLU A 1 94 ? -18.776 -26.797 -7.392 1.00 68.62 94 GLU A CA 1
ATOM 765 C C . GLU A 1 94 ? -19.760 -25.614 -7.331 1.00 68.62 94 GLU A C 1
ATOM 767 O O . GLU A 1 94 ? -20.919 -25.793 -6.944 1.00 68.62 94 GLU A O 1
ATOM 772 N N . PRO A 1 95 ? -19.318 -24.385 -7.655 1.00 57.12 95 PRO A N 1
ATOM 773 C CA . PRO A 1 95 ? -20.169 -23.211 -7.550 1.00 57.12 95 PRO A CA 1
ATOM 774 C C . PRO A 1 95 ? -21.347 -23.335 -8.529 1.00 57.12 95 PRO A C 1
ATOM 776 O O . PRO A 1 95 ? -21.110 -23.510 -9.728 1.00 57.12 95 PRO A O 1
ATOM 779 N N . PRO A 1 96 ? -22.607 -23.215 -8.066 1.00 51.47 96 PRO A N 1
ATOM 780 C CA . PRO A 1 96 ? -23.750 -23.209 -8.963 1.00 51.47 96 PRO A CA 1
ATOM 781 C C . PRO A 1 96 ? -23.699 -21.943 -9.820 1.00 51.47 96 PRO A C 1
ATOM 783 O O . PRO A 1 96 ? -23.827 -20.818 -9.333 1.00 51.47 96 PRO A O 1
ATOM 786 N N . ALA A 1 97 ? -23.473 -22.140 -11.115 1.00 49.97 97 ALA A N 1
ATOM 787 C CA . ALA A 1 97 ? -23.580 -21.113 -12.134 1.00 49.97 97 ALA A CA 1
ATOM 788 C C . ALA A 1 97 ? -25.062 -20.853 -12.437 1.00 49.97 97 ALA A C 1
ATOM 790 O O . ALA A 1 97 ? -25.571 -21.276 -13.470 1.00 49.97 97 ALA A O 1
ATOM 791 N N . GLU A 1 98 ? -25.765 -20.174 -11.533 1.00 58.44 98 GLU A N 1
ATOM 792 C CA . GLU A 1 98 ? -27.113 -19.675 -11.806 1.00 58.44 98 GLU A CA 1
ATOM 793 C C . GLU A 1 98 ? -27.166 -18.169 -11.539 1.00 58.44 98 GLU A C 1
ATOM 795 O O . GLU A 1 98 ? -27.248 -17.694 -10.405 1.00 58.44 98 GLU A O 1
ATOM 800 N N . GLU A 1 99 ? -27.084 -17.402 -12.629 1.00 55.44 99 GLU A N 1
ATOM 801 C CA . GLU A 1 99 ? -27.422 -15.983 -12.655 1.00 55.44 99 GLU A CA 1
ATOM 802 C C . GLU A 1 99 ? -28.922 -15.848 -12.374 1.00 55.44 99 GLU A C 1
ATOM 804 O O . GLU A 1 99 ? -29.768 -16.046 -13.247 1.00 55.44 99 GLU A O 1
ATOM 809 N N . THR A 1 100 ? -29.268 -15.533 -11.128 1.00 58.75 100 THR A N 1
ATOM 810 C CA . THR A 1 100 ? -30.644 -15.194 -10.770 1.00 58.75 100 THR A CA 1
ATOM 811 C C . THR A 1 100 ? -30.972 -13.816 -11.340 1.00 58.75 100 THR A C 1
ATOM 813 O O . THR A 1 100 ? -30.490 -12.779 -10.884 1.00 58.75 100 THR A O 1
ATOM 816 N N . VAL A 1 101 ? -31.783 -13.814 -12.397 1.00 60.94 101 VAL A N 1
ATOM 817 C CA . VAL A 1 101 ? -32.389 -12.611 -12.971 1.00 60.94 101 VAL A CA 1
ATOM 818 C C . VAL A 1 101 ? -33.416 -12.095 -11.967 1.00 60.94 101 VAL A C 1
ATOM 820 O O . VAL A 1 101 ? -34.537 -12.588 -11.891 1.00 60.94 101 VAL A O 1
ATOM 823 N N . ILE A 1 102 ? -33.006 -11.130 -11.148 1.00 56.09 102 ILE A N 1
ATOM 824 C CA . ILE A 1 102 ? -33.890 -10.455 -10.198 1.00 56.09 102 ILE A CA 1
ATOM 825 C C . ILE A 1 102 ? -34.737 -9.457 -10.994 1.00 56.09 102 ILE A C 1
ATOM 827 O O . ILE A 1 102 ? -34.188 -8.522 -11.592 1.00 56.09 102 ILE A O 1
ATOM 831 N N . ASN A 1 103 ? -36.054 -9.676 -11.032 1.00 76.69 103 ASN A N 1
ATOM 832 C CA . ASN A 1 103 ? -37.005 -8.780 -11.690 1.00 76.69 103 ASN A CA 1
ATOM 833 C C . ASN A 1 103 ? -36.896 -7.372 -11.089 1.00 76.69 103 ASN A C 1
ATOM 835 O O . ASN A 1 103 ? -36.618 -7.211 -9.901 1.00 76.69 103 ASN A O 1
ATOM 839 N N . GLU A 1 104 ? -37.070 -6.336 -11.911 1.00 78.31 104 GLU A N 1
ATOM 840 C CA . GLU A 1 104 ? -36.827 -4.953 -11.475 1.00 78.31 104 GLU A CA 1
ATOM 841 C C . GLU A 1 104 ? -37.760 -4.510 -10.342 1.00 78.31 104 GLU A C 1
ATOM 843 O O . GLU A 1 104 ? -37.335 -3.740 -9.483 1.00 78.31 104 GLU A O 1
ATOM 848 N N . ASP A 1 105 ? -38.958 -5.090 -10.268 1.00 74.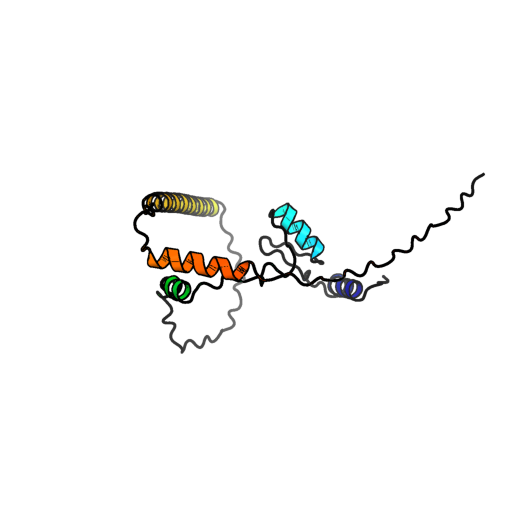94 105 ASP A N 1
ATOM 849 C CA . ASP A 1 105 ? -39.940 -4.812 -9.217 1.00 74.94 105 ASP A CA 1
ATOM 850 C C . ASP A 1 105 ? -39.508 -5.354 -7.835 1.00 74.94 105 ASP A C 1
ATOM 852 O O . ASP A 1 105 ? -39.828 -4.765 -6.803 1.00 74.94 105 ASP A O 1
ATOM 856 N N . ASP A 1 106 ? -38.691 -6.414 -7.789 1.00 73.94 106 ASP A N 1
ATOM 857 C CA . ASP A 1 106 ? -38.177 -6.984 -6.533 1.00 73.94 106 ASP A CA 1
ATOM 858 C C . ASP A 1 106 ? -36.967 -6.199 -5.989 1.00 73.94 106 ASP A C 1
ATOM 860 O O . ASP A 1 106 ? -36.638 -6.275 -4.800 1.00 73.94 106 ASP A O 1
ATOM 864 N N . LYS A 1 107 ? -36.304 -5.394 -6.834 1.00 79.00 107 LYS A N 1
ATOM 865 C CA . LYS A 1 107 ? -35.160 -4.564 -6.418 1.00 79.00 107 LYS A CA 1
ATOM 866 C C . LYS A 1 107 ? -35.600 -3.428 -5.495 1.00 79.00 107 LYS A C 1
ATOM 868 O O . LYS A 1 107 ? -34.875 -3.102 -4.554 1.00 79.00 107 LYS A O 1
ATOM 873 N N . GLU A 1 108 ? -36.780 -2.848 -5.715 1.00 83.31 108 GLU A N 1
ATOM 874 C CA . GLU A 1 108 ? -37.293 -1.767 -4.864 1.00 83.31 108 GLU A CA 1
ATOM 875 C C . GLU A 1 108 ? -37.616 -2.252 -3.445 1.00 83.31 108 GLU A C 1
ATOM 877 O O . GLU A 1 108 ? -37.295 -1.561 -2.475 1.00 83.31 108 GLU A O 1
ATOM 882 N N . ALA A 1 109 ? -38.155 -3.467 -3.298 1.00 82.88 109 ALA A N 1
ATOM 883 C CA . ALA A 1 109 ? -38.439 -4.060 -1.991 1.00 82.88 109 ALA A CA 1
ATOM 884 C C . ALA A 1 109 ? -37.155 -4.309 -1.179 1.00 82.88 109 ALA A C 1
ATOM 886 O O . ALA A 1 109 ? -37.092 -3.986 0.011 1.00 82.88 109 ALA A O 1
ATOM 887 N N . VAL A 1 110 ? -36.095 -4.804 -1.829 1.00 84.25 110 VAL A N 1
ATOM 888 C CA . VAL A 1 110 ? -34.784 -5.010 -1.188 1.00 84.25 110 VAL A CA 1
ATOM 889 C C . VAL A 1 110 ? -34.158 -3.676 -0.770 1.00 84.25 110 VAL A C 1
ATOM 891 O O . VAL A 1 110 ? -33.615 -3.560 0.331 1.00 84.25 110 VAL A O 1
ATOM 894 N N . ILE A 1 111 ? -34.275 -2.639 -1.604 1.00 85.06 111 ILE A N 1
ATOM 895 C CA . ILE A 1 111 ? -33.775 -1.297 -1.274 1.00 85.06 111 ILE A CA 1
ATOM 896 C C . ILE A 1 111 ? -34.526 -0.717 -0.066 1.00 85.06 111 ILE A C 1
ATOM 898 O O . ILE A 1 111 ? -33.889 -0.186 0.847 1.00 85.06 111 ILE A O 1
ATOM 902 N N . GLN A 1 112 ? -35.853 -0.857 -0.004 1.00 88.44 112 GLN A N 1
ATOM 903 C CA . GLN A 1 112 ? -36.639 -0.399 1.148 1.00 88.44 112 GLN A CA 1
ATOM 904 C C . GLN A 1 112 ? -36.259 -1.135 2.439 1.00 88.44 112 GLN A C 1
ATOM 906 O O . GLN A 1 112 ? -36.130 -0.506 3.493 1.00 88.44 112 GLN A O 1
ATOM 911 N N . GLN A 1 113 ? -35.996 -2.440 2.356 1.00 89.06 113 GLN A N 1
ATOM 912 C CA . GLN A 1 113 ? -35.560 -3.231 3.505 1.00 89.06 113 GLN A CA 1
ATOM 913 C C . GLN A 1 113 ? -34.188 -2.777 4.037 1.00 89.06 113 GLN A C 1
ATOM 915 O O . GLN A 1 113 ? -33.998 -2.667 5.252 1.00 89.06 113 GLN A O 1
ATOM 920 N N . ILE A 1 114 ? -33.248 -2.440 3.145 1.00 87.56 114 ILE A N 1
ATOM 921 C CA . ILE A 1 114 ? -31.928 -1.906 3.523 1.00 87.56 114 ILE A CA 1
ATOM 922 C C . ILE A 1 114 ? -32.063 -0.539 4.214 1.00 87.56 114 ILE A C 1
ATOM 924 O O . ILE A 1 114 ? -31.424 -0.303 5.243 1.00 87.56 114 ILE A O 1
ATOM 928 N N . LEU A 1 115 ? -32.915 0.351 3.696 1.00 89.88 115 LEU A N 1
ATOM 929 C CA . LEU A 1 115 ? -33.136 1.676 4.290 1.00 89.88 115 LEU A CA 1
ATOM 930 C C . LEU A 1 115 ? -33.755 1.583 5.693 1.00 89.88 115 LEU A C 1
ATOM 932 O O . LEU A 1 115 ? -33.340 2.304 6.606 1.00 89.88 115 LEU A O 1
ATOM 936 N N . GLN A 1 116 ? -34.696 0.659 5.898 1.00 89.19 116 GLN A N 1
ATOM 937 C CA . GLN A 1 116 ? -35.297 0.435 7.212 1.00 89.19 116 GLN A CA 1
ATOM 938 C C . GLN A 1 116 ? -34.254 -0.047 8.232 1.00 89.19 116 GLN A C 1
ATOM 940 O O . GLN A 1 116 ? -34.223 0.448 9.361 1.00 89.19 116 GLN A O 1
ATOM 945 N N . TYR A 1 117 ? -33.346 -0.944 7.837 1.00 86.50 117 TYR A N 1
ATOM 946 C CA . TYR A 1 117 ? -32.274 -1.419 8.716 1.00 86.50 117 TYR A CA 1
ATOM 947 C C . TYR A 1 117 ? -31.345 -0.279 9.172 1.00 86.5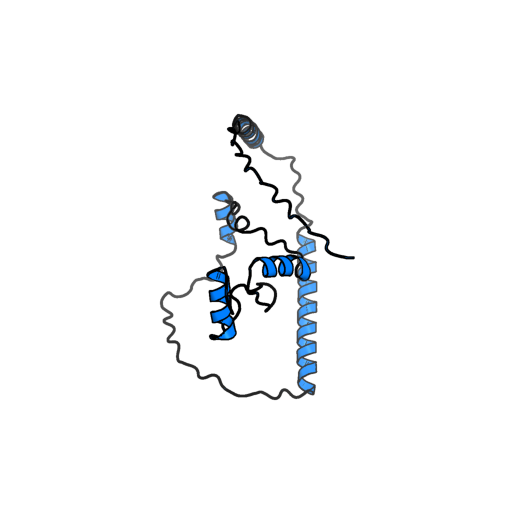0 117 TYR A C 1
ATOM 949 O O . TYR A 1 117 ? -31.055 -0.158 10.364 1.00 86.50 117 TYR A O 1
ATOM 957 N N . GLN A 1 118 ? -30.958 0.617 8.259 1.00 86.31 118 GLN A N 1
ATOM 958 C CA . GLN A 1 118 ? -30.089 1.759 8.577 1.00 86.31 118 GLN A CA 1
ATOM 959 C C . GLN A 1 118 ? -30.743 2.756 9.548 1.00 86.31 118 GLN A C 1
ATOM 961 O O . GLN A 1 118 ? -30.079 3.257 10.458 1.00 86.31 118 GLN A O 1
ATOM 966 N N . SER A 1 119 ? -32.052 3.009 9.418 1.00 83.12 119 SER A N 1
ATOM 967 C CA . SER A 1 119 ? -32.773 3.860 10.381 1.00 83.12 119 SER A CA 1
ATOM 968 C C . SER A 1 119 ? -32.796 3.272 11.800 1.00 83.12 119 SER A C 1
ATOM 970 O O . SER A 1 119 ? -32.691 4.007 12.783 1.00 83.12 119 SER A O 1
ATOM 972 N N . ASN A 1 120 ? -32.853 1.942 11.922 1.00 80.38 120 ASN A N 1
ATOM 973 C CA . ASN A 1 120 ? -32.863 1.261 13.215 1.00 80.38 120 ASN A CA 1
ATOM 974 C C . ASN A 1 120 ? -31.488 1.306 13.901 1.00 80.38 120 ASN A C 1
ATOM 976 O O . ASN A 1 120 ? -31.424 1.428 15.126 1.00 80.38 120 ASN A O 1
ATOM 980 N N . GLU A 1 121 ? -30.388 1.249 13.144 1.00 78.19 121 GLU A N 1
ATOM 981 C CA . GLU A 1 121 ? -29.037 1.428 13.696 1.00 78.19 121 GLU A CA 1
ATOM 982 C C . GLU A 1 121 ? -28.800 2.849 14.217 1.00 78.19 121 GLU A C 1
ATOM 984 O O . GLU A 1 121 ? -28.223 3.015 15.295 1.00 78.19 121 GLU A O 1
ATOM 989 N N . ALA A 1 122 ? -29.292 3.871 13.509 1.00 69.69 122 ALA A N 1
ATOM 990 C CA . ALA A 1 122 ? -29.176 5.260 13.956 1.00 69.69 122 ALA A CA 1
ATOM 991 C C . ALA A 1 122 ? -29.882 5.490 15.306 1.00 69.69 122 ALA A C 1
ATOM 993 O O . ALA A 1 122 ? -29.313 6.111 16.205 1.00 69.69 122 ALA A O 1
ATOM 994 N N . ASN A 1 123 ? -31.075 4.913 15.485 1.00 71.94 123 ASN A N 1
ATOM 995 C CA . ASN A 1 123 ? -31.826 5.012 16.739 1.00 71.94 123 ASN A CA 1
ATOM 996 C C . ASN A 1 123 ? -31.141 4.268 17.899 1.00 71.94 123 ASN A C 1
ATOM 998 O O . ASN A 1 123 ? -31.097 4.790 19.010 1.00 71.94 123 ASN A O 1
ATOM 1002 N N . LYS A 1 124 ? -30.547 3.090 17.649 1.00 70.25 124 LYS A N 1
ATOM 1003 C CA . LYS A 1 124 ? -29.773 2.358 18.671 1.00 70.25 124 LYS A CA 1
ATOM 1004 C C . LYS A 1 124 ? -28.523 3.119 19.114 1.00 70.25 124 LYS A C 1
ATOM 1006 O O . LYS A 1 124 ? -28.158 3.073 20.285 1.00 70.25 124 LYS A O 1
ATOM 1011 N N . LYS A 1 125 ? -27.861 3.827 18.196 1.00 70.44 125 LYS A N 1
ATOM 1012 C CA . LYS A 1 125 ? -26.679 4.626 18.533 1.00 70.44 125 LYS A CA 1
ATOM 1013 C C . LYS A 1 125 ? -27.039 5.834 19.406 1.00 70.44 125 LYS A C 1
ATOM 1015 O O . LYS A 1 125 ? -26.344 6.095 20.382 1.00 70.44 125 LYS A O 1
ATOM 1020 N N . ALA A 1 126 ? -28.157 6.498 19.113 1.00 62.31 126 ALA A N 1
ATOM 1021 C CA . ALA A 1 126 ? -28.637 7.631 19.903 1.00 62.31 126 ALA A CA 1
ATOM 1022 C C . ALA A 1 126 ? -29.007 7.241 21.347 1.00 62.31 126 ALA A C 1
ATOM 1024 O O . ALA A 1 126 ? -28.748 8.007 22.269 1.00 62.31 126 ALA A O 1
ATOM 1025 N N . THR A 1 127 ? -29.556 6.042 21.577 1.00 56.28 127 THR A N 1
ATOM 1026 C CA . THR A 1 127 ? -29.867 5.580 22.943 1.00 56.28 127 THR A CA 1
ATOM 1027 C C . THR A 1 127 ? -28.622 5.275 23.775 1.00 56.28 127 THR A C 1
ATOM 1029 O O . THR A 1 127 ? -28.639 5.486 24.981 1.00 56.28 127 THR A O 1
ATOM 1032 N N . VAL A 1 128 ? -27.532 4.822 23.147 1.00 59.34 128 VAL A N 1
ATOM 1033 C CA . VAL A 1 128 ? -26.275 4.511 23.853 1.00 59.34 128 VAL A CA 1
ATOM 1034 C C . VAL A 1 128 ? -25.517 5.785 24.236 1.00 59.34 128 VAL A C 1
ATOM 1036 O O . VAL A 1 128 ? -24.885 5.821 25.284 1.00 59.34 128 VAL A O 1
ATOM 1039 N N . GLU A 1 129 ? -25.604 6.851 23.437 1.00 57.41 129 GLU A N 1
ATOM 1040 C CA . GLU A 1 129 ? -24.943 8.127 23.755 1.00 57.41 129 GLU A CA 1
ATOM 1041 C C . GLU A 1 129 ? -25.582 8.847 24.963 1.00 57.41 129 GLU A C 1
ATOM 1043 O O . GLU A 1 129 ? -24.879 9.557 25.674 1.00 57.41 129 GLU A O 1
ATOM 1048 N N . ILE A 1 130 ? -26.861 8.593 25.270 1.00 52.88 130 ILE A N 1
ATOM 1049 C CA . ILE A 1 130 ? -27.569 9.204 26.414 1.00 52.88 130 ILE A CA 1
ATOM 1050 C C . ILE A 1 130 ? -27.198 8.542 27.760 1.00 52.88 130 ILE A C 1
ATOM 1052 O O . ILE A 1 130 ? -27.251 9.196 28.799 1.00 52.88 130 ILE A O 1
ATOM 1056 N N . GLU A 1 131 ? -26.774 7.273 27.782 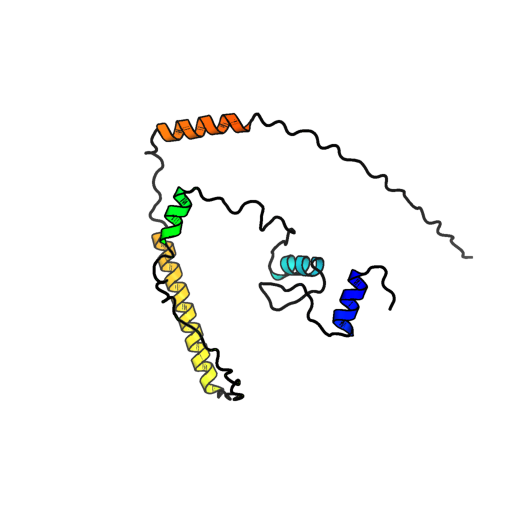1.00 52.66 131 GLU A N 1
ATOM 1057 C CA . GLU A 1 131 ? -26.394 6.585 29.033 1.00 52.66 131 GLU A CA 1
ATOM 1058 C C . GLU A 1 131 ? -24.950 6.867 29.488 1.00 52.66 131 GLU A C 1
ATOM 1060 O O . GLU A 1 131 ? -24.620 6.665 30.657 1.00 52.66 131 GLU A O 1
ATOM 1065 N N . VAL A 1 132 ? -24.078 7.364 28.604 1.00 53.97 132 VAL A N 1
ATOM 1066 C CA . VAL A 1 132 ? -22.654 7.602 28.924 1.00 53.97 132 VAL A CA 1
ATOM 1067 C C . VAL A 1 132 ? -22.424 8.965 29.602 1.00 53.97 132 VAL A C 1
ATOM 1069 O O . VAL A 1 132 ? -21.390 9.169 30.233 1.00 53.97 132 VAL A O 1
ATOM 1072 N N . GLU A 1 133 ? -23.402 9.874 29.566 1.00 47.94 133 GLU A N 1
ATOM 1073 C CA . GLU A 1 133 ? -23.312 11.216 30.171 1.00 47.94 133 GLU A CA 1
ATOM 1074 C C . GLU A 1 133 ? -23.633 11.235 31.688 1.00 47.94 133 GLU A C 1
ATOM 1076 O O . GLU A 1 133 ? -23.520 12.268 32.338 1.00 47.94 133 GLU A O 1
ATOM 1081 N N . ALA A 1 134 ? -23.990 10.092 32.296 1.00 48.72 134 ALA A N 1
ATOM 1082 C CA . ALA A 1 134 ? -24.422 10.009 33.701 1.00 48.72 134 ALA A CA 1
ATOM 1083 C C . ALA A 1 134 ? -23.350 9.519 34.704 1.00 48.72 134 ALA A C 1
ATOM 1085 O O . ALA A 1 134 ? -23.670 9.259 35.865 1.00 48.72 134 ALA A O 1
ATOM 1086 N N . LEU A 1 135 ? -22.084 9.378 34.296 1.00 50.91 135 LEU A N 1
ATOM 1087 C CA . LEU A 1 135 ? -20.995 8.895 35.163 1.00 50.91 135 LEU A CA 1
ATOM 1088 C C . LEU A 1 135 ? -19.799 9.859 35.193 1.00 50.91 135 LEU A C 1
ATOM 1090 O O . LEU A 1 135 ? -18.650 9.462 35.009 1.00 50.91 135 LEU A O 1
ATOM 1094 N N . GLU A 1 136 ? -20.057 11.133 35.481 1.00 53.38 136 GLU A N 1
ATOM 1095 C CA . GLU A 1 136 ? -19.020 12.040 35.980 1.00 53.38 136 GLU A CA 1
ATOM 1096 C C . GLU A 1 136 ? -18.808 11.764 37.478 1.00 53.38 136 GLU A C 1
ATOM 1098 O O . GLU A 1 136 ? -19.507 12.277 38.350 1.00 53.38 136 GLU A O 1
ATOM 1103 N N . VAL A 1 137 ? -17.867 10.869 37.786 1.00 55.66 137 VAL A N 1
ATOM 1104 C CA . VAL A 1 137 ? -17.428 10.613 39.162 1.00 55.66 137 VAL A CA 1
ATOM 1105 C C . VAL A 1 137 ? -16.448 11.714 39.566 1.00 55.66 137 VAL A C 1
ATOM 1107 O O . VAL A 1 137 ? -15.312 11.761 39.095 1.00 55.66 137 VAL A O 1
ATOM 1110 N N . GLU A 1 138 ? -16.914 12.598 40.446 1.00 58.28 138 GLU A N 1
ATOM 1111 C CA . GLU A 1 138 ? -16.142 13.659 41.097 1.00 58.28 138 GLU A CA 1
ATOM 1112 C C . GLU A 1 138 ? -14.838 13.108 41.730 1.00 58.28 138 GLU A C 1
ATOM 1114 O O . GLU A 1 138 ? -14.887 12.185 42.550 1.00 58.28 138 GLU A O 1
ATOM 1119 N N . PRO A 1 139 ? -13.655 13.673 41.413 1.00 54.34 139 PRO A N 1
ATOM 1120 C CA . PRO A 1 139 ? -12.343 13.164 41.838 1.00 54.34 139 PRO A CA 1
ATOM 1121 C C . PRO A 1 139 ? -11.994 13.424 43.319 1.00 54.34 139 PRO A C 1
ATOM 1123 O O . PRO A 1 139 ? -10.829 13.344 43.710 1.00 54.34 139 PRO A O 1
ATOM 1126 N N . SER A 1 140 ? -12.975 13.726 44.171 1.00 52.69 140 SER A N 1
ATOM 1127 C CA . SER A 1 140 ? -12.761 14.189 45.549 1.00 52.69 140 SER A CA 1
ATOM 1128 C C . SER A 1 140 ? -12.468 13.084 46.573 1.00 52.69 140 SER A C 1
ATOM 1130 O O . SER A 1 140 ? -12.246 13.394 47.739 1.00 52.69 140 SER A O 1
ATOM 1132 N N . ASN A 1 141 ? -12.418 11.810 46.162 1.00 57.53 141 ASN A N 1
ATOM 1133 C CA . ASN A 1 141 ? -12.261 10.675 47.082 1.00 57.53 141 ASN A CA 1
ATOM 1134 C C . ASN A 1 141 ? -11.129 9.702 46.693 1.00 57.53 141 ASN A C 1
ATOM 1136 O O . ASN A 1 141 ? -11.246 8.488 46.855 1.00 57.53 141 ASN A O 1
ATOM 1140 N N . MET A 1 142 ? -10.036 10.226 46.133 1.00 61.12 142 MET A N 1
ATOM 1141 C CA . MET A 1 142 ? -8.811 9.457 45.884 1.00 61.12 142 MET A CA 1
ATOM 1142 C C . MET A 1 142 ? -7.999 9.306 47.186 1.00 61.12 142 MET A C 1
ATOM 1144 O O . MET A 1 142 ? -7.617 10.326 47.760 1.00 61.12 142 MET A O 1
ATOM 1148 N N . PRO A 1 143 ? -7.688 8.075 47.641 1.00 70.56 143 PRO A N 1
ATOM 1149 C CA . PRO A 1 143 ? -6.860 7.836 48.825 1.00 70.56 143 PRO A CA 1
ATOM 1150 C C . PRO A 1 143 ? -5.458 8.455 48.689 1.00 70.56 143 PRO A C 1
ATOM 1152 O O . PRO A 1 143 ? -4.811 8.291 47.651 1.00 70.56 143 PRO A O 1
ATOM 1155 N N . GLU A 1 144 ? -4.966 9.124 49.741 1.00 69.19 144 GLU A N 1
ATOM 1156 C CA . GLU A 1 144 ? -3.649 9.798 49.774 1.00 69.19 144 GLU A CA 1
ATOM 1157 C C . GLU A 1 144 ? -2.478 8.871 49.404 1.00 69.19 144 GLU A C 1
ATOM 1159 O O . GLU A 1 144 ? -1.512 9.309 48.777 1.00 69.19 144 GLU A O 1
ATOM 1164 N N . GLU A 1 145 ? -2.596 7.571 49.680 1.00 67.06 145 GLU A N 1
ATOM 1165 C CA . GLU A 1 145 ? -1.579 6.566 49.346 1.00 67.06 145 GLU A CA 1
ATOM 1166 C C . GLU A 1 145 ? -1.310 6.471 47.832 1.00 67.06 145 GLU A C 1
ATOM 1168 O O . GLU A 1 145 ? -0.181 6.213 47.416 1.00 67.06 145 GLU A O 1
ATOM 1173 N N . ILE A 1 146 ? -2.305 6.753 46.981 1.00 62.66 146 ILE A N 1
ATOM 1174 C CA . ILE A 1 146 ? -2.142 6.722 45.516 1.00 62.66 146 ILE A CA 1
ATOM 1175 C C . ILE A 1 146 ? -1.474 8.009 45.006 1.00 62.66 146 ILE A C 1
ATOM 1177 O O . ILE A 1 146 ? -0.731 7.977 44.022 1.00 62.66 146 ILE A O 1
ATOM 1181 N N . GLN A 1 147 ? -1.678 9.141 45.687 1.00 66.69 147 GLN A N 1
ATOM 1182 C CA . GLN A 1 147 ? -1.032 10.405 45.316 1.00 66.69 147 GLN A CA 1
ATOM 1183 C C . GLN A 1 147 ? 0.482 10.359 45.569 1.00 66.69 147 GLN A C 1
ATOM 1185 O O . GLN A 1 147 ? 1.257 10.897 44.775 1.00 66.69 147 GLN A O 1
ATOM 1190 N N . GLN A 1 148 ? 0.913 9.651 46.615 1.00 69.62 148 GLN A N 1
ATOM 1191 C CA . GLN A 1 148 ? 2.326 9.529 46.972 1.00 69.62 148 GLN A CA 1
ATOM 1192 C C . GLN A 1 148 ? 3.111 8.649 45.981 1.00 69.62 148 GLN A C 1
ATOM 1194 O O . GLN A 1 148 ? 4.198 9.031 45.543 1.00 69.62 148 GLN A O 1
ATOM 1199 N N . VAL A 1 149 ? 2.509 7.553 45.500 1.00 66.06 149 VAL A N 1
ATOM 1200 C CA . VAL A 1 149 ? 3.107 6.675 44.473 1.00 66.06 149 VAL A CA 1
ATOM 1201 C C . VAL A 1 149 ? 3.279 7.395 43.126 1.00 66.06 149 VAL A C 1
ATOM 1203 O O . VAL A 1 149 ? 4.254 7.163 42.408 1.00 66.06 149 VAL A O 1
ATOM 1206 N N . LEU A 1 150 ? 2.365 8.300 42.763 1.00 63.66 150 LEU A N 1
ATOM 1207 C CA . LEU A 1 150 ? 2.486 9.087 41.528 1.00 63.66 150 LEU A CA 1
ATOM 1208 C C . LEU A 1 150 ? 3.587 10.157 41.608 1.00 63.66 150 LEU A C 1
ATOM 1210 O O . LEU A 1 150 ? 4.175 10.496 40.579 1.00 63.66 150 LEU A O 1
ATOM 1214 N N . TYR A 1 151 ? 3.889 10.670 42.804 1.00 67.50 151 TYR A N 1
ATOM 1215 C CA . TYR A 1 151 ? 4.945 11.666 42.992 1.00 67.50 151 TYR A CA 1
ATOM 1216 C C . TYR A 1 151 ? 6.345 11.037 42.933 1.00 67.50 151 TYR A C 1
ATOM 1218 O O . TYR A 1 151 ? 7.228 11.575 42.265 1.00 67.50 151 TYR A O 1
ATOM 1226 N N . GLU A 1 152 ? 6.539 9.864 43.541 1.00 63.25 152 GLU A N 1
ATOM 1227 C CA . GLU A 1 152 ? 7.836 9.167 43.547 1.00 63.25 152 GLU A CA 1
ATOM 1228 C C . GLU A 1 152 ? 8.240 8.672 42.148 1.00 63.25 152 GLU A C 1
ATOM 1230 O O . GLU A 1 152 ? 9.383 8.859 41.729 1.00 63.25 152 GLU A O 1
ATOM 1235 N N . ASN A 1 153 ? 7.283 8.188 41.348 1.00 57.28 153 ASN A N 1
ATOM 1236 C CA . ASN A 1 153 ? 7.539 7.756 39.966 1.00 57.28 153 ASN A CA 1
ATOM 1237 C C . ASN A 1 153 ? 7.880 8.909 38.999 1.00 57.28 153 ASN A C 1
ATOM 1239 O O . ASN A 1 153 ? 8.386 8.671 37.901 1.00 57.28 153 ASN A O 1
ATOM 1243 N N . ARG A 1 154 ? 7.619 10.171 39.375 1.00 53.59 154 ARG A N 1
ATOM 1244 C CA . ARG A 1 154 ? 7.958 11.341 38.547 1.00 53.59 154 ARG A CA 1
ATOM 1245 C C . ARG A 1 154 ? 9.432 11.734 38.664 1.00 53.59 154 ARG A C 1
ATOM 1247 O O . ARG A 1 154 ? 9.980 12.291 37.716 1.00 53.59 154 ARG A O 1
ATOM 1254 N N . VAL A 1 155 ? 10.073 11.430 39.794 1.00 53.44 155 VAL A N 1
ATOM 1255 C CA . VAL A 1 155 ? 11.459 11.838 40.084 1.00 53.44 155 VAL A CA 1
ATOM 1256 C C . VAL A 1 155 ? 12.479 10.981 39.323 1.00 53.44 155 VAL A C 1
ATOM 1258 O O . VAL A 1 155 ? 13.537 11.474 38.937 1.00 53.44 155 VAL A O 1
ATOM 1261 N N . GLU A 1 156 ? 12.157 9.724 39.015 1.00 55.56 156 GLU A N 1
ATOM 1262 C CA . GLU A 1 156 ? 13.095 8.822 38.331 1.00 55.56 156 GLU A CA 1
ATOM 1263 C C . GLU A 1 156 ? 13.292 9.144 36.838 1.00 55.56 156 GLU A C 1
ATOM 1265 O O . GLU A 1 156 ? 14.318 8.788 36.256 1.00 55.56 156 GLU A O 1
ATOM 1270 N N . PHE A 1 157 ? 12.368 9.877 36.207 1.00 49.19 157 PHE A N 1
ATOM 1271 C CA . PHE A 1 157 ? 12.414 10.131 34.761 1.00 49.19 157 PHE A CA 1
ATOM 1272 C C . PHE A 1 157 ? 13.304 11.319 34.346 1.00 49.19 157 PHE A C 1
ATOM 1274 O O . PHE A 1 157 ? 13.648 11.438 33.169 1.00 49.19 157 PHE A O 1
ATOM 1281 N N . GLU A 1 158 ? 13.718 12.188 35.276 1.00 52.69 158 GLU A N 1
ATOM 1282 C CA . GLU A 1 158 ? 14.506 13.392 34.950 1.00 52.69 158 GLU A CA 1
ATOM 1283 C C . GLU A 1 158 ? 16.030 13.167 34.905 1.00 52.69 158 GLU A C 1
ATOM 1285 O O . GLU A 1 158 ? 16.766 14.056 34.478 1.00 52.69 158 GLU A O 1
ATOM 1290 N N . THR A 1 159 ? 16.539 11.982 35.267 1.00 52.06 159 THR A N 1
ATOM 1291 C CA . THR A 1 159 ? 18.000 11.737 35.326 1.00 52.06 159 THR A CA 1
ATOM 1292 C C . THR A 1 159 ? 18.600 11.027 34.104 1.00 52.06 159 THR A C 1
ATOM 1294 O O . THR A 1 159 ? 19.819 10.864 34.021 1.00 52.06 159 THR A O 1
ATOM 1297 N N . ALA A 1 160 ? 17.799 10.670 33.096 1.00 48.25 160 ALA A N 1
ATOM 1298 C CA . ALA A 1 160 ? 18.298 10.042 31.871 1.00 48.25 160 ALA A CA 1
ATOM 1299 C C . ALA A 1 160 ? 18.834 11.086 30.867 1.00 48.25 160 ALA A C 1
ATOM 1301 O O . ALA A 1 160 ? 18.117 11.574 29.991 1.00 48.25 160 ALA A O 1
ATOM 1302 N N . GLN A 1 161 ? 20.121 11.430 30.984 1.00 56.22 161 GLN A N 1
ATOM 1303 C CA . GLN A 1 161 ? 20.832 12.251 29.997 1.00 56.22 161 GLN A CA 1
ATOM 1304 C C . GLN A 1 161 ? 20.877 11.559 28.615 1.00 56.22 161 GLN A C 1
ATOM 1306 O O . GLN A 1 161 ? 21.287 10.401 28.524 1.00 56.22 161 GLN A O 1
ATOM 1311 N N . PRO A 1 162 ? 20.508 12.243 27.513 1.00 56.75 162 PRO A N 1
ATOM 1312 C CA . PRO A 1 162 ? 20.621 11.684 26.172 1.00 56.75 162 PRO A CA 1
ATOM 1313 C C . PRO A 1 162 ? 22.064 11.779 25.652 1.00 56.75 162 PRO A C 1
ATOM 1315 O O . PRO A 1 162 ? 22.558 12.860 25.323 1.00 56.75 162 PRO A O 1
ATOM 1318 N N . ASP A 1 163 ? 22.722 10.627 25.527 1.00 49.31 163 ASP A N 1
ATOM 1319 C CA . ASP A 1 163 ? 24.046 10.510 24.918 1.00 49.31 163 ASP A CA 1
ATOM 1320 C C . ASP A 1 163 ? 24.064 10.955 23.444 1.00 49.31 163 ASP A C 1
ATOM 1322 O O . ASP A 1 163 ? 23.242 10.583 22.602 1.00 49.31 163 ASP A O 1
ATOM 1326 N N . ALA A 1 164 ? 25.066 11.777 23.139 1.00 52.31 164 ALA A N 1
ATOM 1327 C CA . ALA A 1 164 ? 25.251 12.517 21.901 1.00 52.31 164 ALA A CA 1
ATOM 1328 C C . ALA A 1 164 ? 25.472 11.626 20.658 1.00 52.31 164 ALA A C 1
ATOM 1330 O O . ALA A 1 164 ? 26.568 11.114 20.399 1.00 52.31 164 ALA A O 1
ATOM 1331 N N . ALA A 1 165 ? 24.459 11.537 19.792 1.00 57.47 165 ALA A N 1
ATOM 1332 C CA . ALA A 1 165 ? 24.574 10.927 18.469 1.00 57.47 165 ALA A CA 1
ATOM 1333 C C . ALA A 1 165 ? 25.284 11.866 17.468 1.00 57.47 165 ALA A C 1
ATOM 1335 O O . ALA A 1 165 ? 24.714 12.810 16.916 1.00 57.47 165 ALA A O 1
ATOM 1336 N N . LYS A 1 166 ? 26.561 11.567 17.201 1.00 56.00 166 LYS A N 1
ATOM 1337 C CA . LYS A 1 166 ? 27.412 12.202 16.180 1.00 56.00 166 LYS A CA 1
ATOM 1338 C C . LYS A 1 166 ? 26.818 12.032 14.771 1.00 56.00 166 LYS A C 1
ATOM 1340 O O . LYS A 1 166 ? 26.875 10.951 14.186 1.00 56.00 166 LYS A O 1
ATOM 1345 N N . THR A 1 167 ? 26.321 13.115 14.175 1.00 53.41 167 THR A N 1
ATOM 1346 C CA . THR A 1 167 ? 25.887 13.154 12.769 1.00 53.41 167 THR A CA 1
ATOM 1347 C C . THR A 1 167 ? 27.079 13.406 11.835 1.00 53.41 167 THR A C 1
ATOM 1349 O O . THR A 1 167 ? 27.679 14.481 11.807 1.00 53.41 167 THR A O 1
ATOM 1352 N N . LYS A 1 168 ? 27.446 12.400 11.030 1.00 56.41 168 LYS A N 1
ATOM 1353 C CA . LYS A 1 168 ? 28.433 12.536 9.945 1.00 56.41 168 LYS A CA 1
ATOM 1354 C C . LYS A 1 168 ? 27.802 13.298 8.770 1.00 56.41 168 LYS A C 1
ATOM 1356 O O . LYS A 1 168 ? 26.974 12.752 8.046 1.00 56.41 168 LYS A O 1
ATOM 1361 N N . LYS A 1 169 ? 28.209 14.555 8.562 1.00 53.66 169 LYS A N 1
ATOM 1362 C CA . LYS A 1 169 ? 27.846 15.365 7.385 1.00 53.66 169 LYS A CA 1
ATOM 1363 C C . LYS A 1 169 ? 28.523 14.804 6.126 1.00 53.66 169 LYS A C 1
ATOM 1365 O O . LYS A 1 169 ? 29.734 14.922 5.950 1.00 53.66 169 LYS A O 1
ATOM 1370 N N . GLY A 1 170 ? 27.730 14.191 5.249 1.00 53.22 170 GLY A N 1
ATOM 1371 C CA . GLY A 1 170 ? 28.140 13.758 3.913 1.00 53.22 170 GLY A CA 1
ATOM 1372 C C . GLY A 1 170 ? 28.274 14.942 2.951 1.00 53.22 170 GLY A C 1
ATOM 1373 O O . GLY A 1 170 ? 27.346 15.721 2.759 1.00 53.22 170 GLY A O 1
ATOM 1374 N N . ARG A 1 171 ? 29.458 15.066 2.352 1.00 51.72 171 ARG A N 1
ATOM 1375 C CA . ARG A 1 171 ? 29.890 16.104 1.406 1.00 51.72 171 ARG A CA 1
ATOM 1376 C C . ARG A 1 171 ? 29.206 15.926 0.041 1.00 51.72 171 ARG A C 1
ATOM 1378 O O . ARG A 1 171 ? 29.590 15.046 -0.725 1.00 51.72 171 ARG A O 1
ATOM 1385 N N . VAL A 1 172 ? 28.232 16.775 -0.292 1.00 60.00 172 VAL A N 1
ATOM 1386 C CA . VAL A 1 172 ? 27.632 16.843 -1.638 1.00 60.00 172 VAL A CA 1
ATOM 1387 C C . VAL A 1 172 ? 28.585 17.602 -2.568 1.00 60.00 172 VAL A C 1
ATOM 1389 O O . VAL A 1 172 ? 28.830 18.793 -2.389 1.00 60.00 172 VAL A O 1
ATOM 1392 N N . LYS A 1 173 ? 29.167 16.912 -3.556 1.00 62.75 173 LYS A N 1
ATOM 1393 C CA . LYS A 1 173 ? 29.962 17.541 -4.621 1.00 62.75 173 LYS A CA 1
ATOM 1394 C C . LYS A 1 173 ? 29.014 18.100 -5.686 1.00 62.75 173 LYS A C 1
ATOM 1396 O O . LYS A 1 173 ? 28.364 17.340 -6.398 1.00 62.75 173 LYS A O 1
ATOM 1401 N N . ASN A 1 174 ? 28.966 19.425 -5.797 1.00 48.06 174 ASN A N 1
ATOM 1402 C CA . ASN A 1 174 ? 28.308 20.145 -6.885 1.00 48.06 174 ASN A CA 1
ATOM 1403 C C . ASN A 1 174 ? 29.015 19.855 -8.218 1.00 48.06 174 ASN A C 1
ATOM 1405 O O . ASN A 1 174 ? 30.172 20.228 -8.409 1.00 48.06 174 ASN A O 1
ATOM 1409 N N . ARG A 1 175 ? 28.312 19.211 -9.151 1.00 57.97 175 ARG A N 1
ATOM 1410 C CA . ARG A 1 175 ? 28.751 19.006 -10.536 1.00 57.97 175 ARG A CA 1
ATOM 1411 C C . ARG A 1 175 ? 28.095 20.088 -11.398 1.00 57.97 175 ARG A C 1
ATOM 1413 O O . ARG A 1 175 ? 27.001 19.883 -11.911 1.00 57.97 175 ARG A O 1
ATOM 1420 N N . LYS A 1 176 ? 28.741 21.255 -11.518 1.00 64.06 176 LYS A N 1
ATOM 1421 C CA . LYS A 1 176 ? 28.346 22.289 -12.491 1.00 64.06 176 LYS A CA 1
ATOM 1422 C C . LYS A 1 176 ? 28.543 21.723 -13.900 1.00 64.06 176 LYS A C 1
ATOM 1424 O O . LYS A 1 176 ? 29.654 21.355 -14.272 1.00 64.06 176 LYS A O 1
ATOM 1429 N N . GLN A 1 177 ? 27.452 21.605 -14.647 1.00 65.19 177 GLN A N 1
ATOM 1430 C CA . GLN A 1 177 ? 27.469 21.271 -16.065 1.00 65.19 177 GLN A CA 1
ATOM 1431 C C . GLN A 1 177 ? 27.798 22.542 -16.856 1.00 65.19 177 GLN A C 1
ATOM 1433 O O . GLN A 1 177 ? 27.160 23.575 -16.677 1.00 65.19 177 GLN A O 1
ATOM 1438 N N . HIS A 1 178 ? 28.820 22.457 -17.705 1.00 52.84 178 HIS A N 1
ATOM 1439 C CA . HIS A 1 178 ? 29.132 23.454 -18.722 1.00 52.84 178 HIS A CA 1
ATOM 1440 C C . HIS A 1 178 ? 28.062 23.366 -19.818 1.00 52.84 178 HIS A C 1
ATOM 1442 O O . HIS A 1 178 ? 28.028 22.393 -20.570 1.00 52.84 178 HIS A O 1
ATOM 1448 N N . ILE A 1 179 ? 27.196 24.372 -19.912 1.00 64.12 179 ILE A N 1
ATOM 1449 C CA . ILE A 1 179 ? 26.352 24.589 -21.088 1.00 64.12 179 ILE A CA 1
ATOM 1450 C C . ILE A 1 179 ? 27.221 25.351 -22.094 1.00 64.12 179 ILE A C 1
ATOM 1452 O O . ILE A 1 179 ? 27.529 26.524 -21.893 1.00 64.12 179 ILE A O 1
ATOM 1456 N N . LYS A 1 180 ? 27.681 24.664 -23.145 1.00 62.41 180 LYS A N 1
ATOM 1457 C CA . LYS A 1 180 ? 28.207 25.318 -24.350 1.00 62.41 180 LYS A CA 1
ATOM 1458 C C . LYS A 1 180 ? 27.009 25.884 -25.108 1.00 62.41 180 LYS A C 1
ATOM 1460 O O . LYS A 1 180 ? 26.195 25.116 -25.611 1.00 62.41 180 LYS A O 1
ATOM 1465 N N . VAL A 1 181 ? 26.909 27.206 -25.168 1.00 62.97 181 VAL A N 1
ATOM 1466 C CA . VAL A 1 181 ? 26.010 27.901 -26.091 1.00 62.97 181 VAL A CA 1
ATOM 1467 C C . VAL A 1 181 ? 26.743 27.996 -27.429 1.00 62.97 181 VAL A C 1
ATOM 1469 O O . VAL A 1 181 ? 27.831 28.561 -27.499 1.00 62.97 181 VAL A O 1
ATOM 1472 N N . LEU A 1 182 ? 26.178 27.370 -28.459 1.00 65.56 182 LEU A N 1
ATOM 1473 C CA . LEU A 1 182 ? 26.570 27.488 -29.862 1.00 65.56 182 LEU A CA 1
ATOM 1474 C C . LEU A 1 182 ? 25.361 28.063 -30.607 1.00 65.56 182 LEU A C 1
ATOM 1476 O O . LEU A 1 182 ? 24.400 27.340 -30.846 1.00 65.56 182 LEU A O 1
ATOM 1480 N N . SER A 1 183 ? 25.410 29.361 -30.894 1.00 60.78 183 SER A N 1
ATOM 1481 C CA . SER A 1 183 ? 24.661 30.105 -31.924 1.00 60.78 183 SER A CA 1
ATOM 1482 C C . SER A 1 183 ? 25.049 31.579 -31.715 1.00 60.78 183 SER A C 1
ATOM 1484 O O . SER A 1 183 ? 24.954 32.036 -30.578 1.00 60.78 183 SER A O 1
ATOM 1486 N N . GLN A 1 184 ? 25.515 32.373 -32.670 1.00 60.19 184 GLN A N 1
ATOM 1487 C CA . GLN A 1 184 ? 25.446 32.356 -34.131 1.00 60.19 184 GLN A CA 1
ATOM 1488 C C . GLN A 1 184 ? 26.768 32.883 -34.697 1.00 60.19 184 GLN A C 1
ATOM 1490 O O . GLN A 1 184 ? 27.476 33.592 -33.944 1.00 60.19 184 GLN A O 1
#

Foldseek 3Di:
DDDPDPLVVVLCCCCVPVVHFAPAADPVDRDHDVDPVVVQVCCCPVVVDHCPPDCVVPVDPPPQPPVRVVVVVPPPPDDDPPPPPPPDPPDPDDDPPDDPPDPPVVVVVVVVVVVVVVVVVVVVVVVVVVVVVPDPDDPPDDDPVVVVVVVVVVVVPPPDDDDDDDDDDDDDDDDDDDDDDDDD

pLDDT: mean 71.49, std 16.61, range [47.94, 97.06]

Secondary structure (DSSP, 8-state):
---SSHHHHHHHHHHHTS-PPPSEE-SSSS-EESSHHHHHHHHHHHS-----TTTTTTS------HHHHHHHTTSS-SS----TT------------------HHHHHHHHHHHHHHHHHHHHHHHHHHHHGGG----GGG--HHHHHHHHHHHHGGG--------------------------

InterPro domains:
  IPR013087 Zinc finger C2H2-type [PS00028] (24-47)

Radius of gyration: 30.6 Å; chains: 1; bounding box: 70×65×84 Å